Protein AF-0000000076748695 (afdb_homodimer)

Foldseek 3Di:
DVVVVVVCVVVVVVVVCVVVPPAVLVVLLVLLVVLLVLLVVLLVCLVVVVLVSNVVSLVSSLVSLVVVLVPQDPPPNPPVNVVSNVLSVQLNVLSVCCNVVVPSVSSVVNNVSSVVVSVVSVVVVVVD/DVVVVVVCVVVVVVVVCVVVPPAVLVVLLVLLVVLLVLLVVLLVCLVVVVLVSNVVSLVSSLVSLVVVLVPQDPPPNPPVNVVSNVLSVQLNVLSVCCNVVVPSVSSVVNNVSSVVVSVVSVVVVVVD

Nearest PDB structures (foldseek):
  3iqc-assembly3_A  TM=9.640E-01  e=1.088E-05  Helicobacter pylori 26695
  3k1i-assembly2_B  TM=9.677E-01  e=1.856E-05  Helicobacter pylori 26695
  6lea-assembly2_B  TM=9.670E-01  e=2.066E-05  Helicobacter pylori CPY1124
  5xef-assembly1_A  TM=8.695E-01  e=3.144E-04  Bacillus cereus ATCC 14579
  1nze-assembly1_A  TM=5.975E-01  e=2.604E+00  Spinacia oleracea

Sequence (256 aa):
MLMDSGYNSYQQVDLDAQAASANPHQLVVMLIDGLLNEIERVRGHMASGRLAEKGAGINKCMNILVGLDSALDAENGGEIAENLHQLYDFCQVELYQASVQNNLDKLTSVEHVMNNIREGWMSFGQQAMLMDSGYNSYQQVDLDAQAASANPHQLVVMLIDGLLNEIERVRGHMASGRLAEKGAGINKCMNILVGLDSALDAENGGEIAENLHQLYDFCQVELYQASVQNNLDKLTSVEHVMNNIREGWMSFGQQA

Solvent-accessible surface area (backbone atoms only — not comparable to full-atom values): 13069 Å² total; per-residue (Å²): 133,78,73,58,59,58,53,51,49,49,50,46,43,52,31,49,50,38,11,48,46,61,29,43,48,57,52,51,41,52,50,49,51,51,38,53,53,40,50,54,51,27,52,51,23,59,75,68,68,37,61,70,59,25,52,55,32,50,49,53,41,46,50,53,45,50,50,59,50,68,15,38,13,74,84,71,10,50,70,60,25,52,51,49,44,53,53,42,51,51,37,49,52,33,48,50,47,19,64,78,65,68,37,67,66,34,49,51,51,37,48,52,54,50,51,54,52,38,52,55,38,56,56,43,56,70,72,101,132,78,72,58,59,58,54,51,50,48,49,45,44,50,31,49,51,36,11,50,48,61,30,42,47,58,54,52,41,50,49,49,51,51,37,53,54,40,50,54,51,27,52,50,23,59,75,68,67,36,60,69,59,24,53,54,34,50,50,53,42,46,52,52,44,51,51,58,50,68,14,37,13,74,84,71,10,50,69,61,26,53,52,49,43,52,52,42,52,50,37,49,52,32,48,52,48,19,64,78,66,68,36,66,68,33,50,51,52,37,48,53,55,51,50,54,52,38,53,55,38,56,57,41,56,71,73,100

Radius of gyration: 19.36 Å; Cα contacts (8 Å, |Δi|>4): 293; chains: 2; bounding box: 49×64×47 Å

Organism: NCBI:txid190893

pLDDT: mean 85.78, std 18.42, range [26.78, 98.88]

Secondary structure (DSSP, 8-state):
--SHHHHHHHHHHHHHHHHHTT-HHHHHHHHHHHHHHHHHHHHHHHHTT-HHHHHHHHHHHHHHHHHHHHTS-TTTSHHHHHHHHHHHHHHHHHHHHHHHHT-HHHHHHHHHHHHHHHHHHHHHHHH-/--SHHHHHHHHHHHHHHHHHTT-HHHHHHHHHHHHHHHHHHHHHHHHTT-HHHHHHHHHHHHHHHHHHHHTS-TTTSHHHHHHHHHHHHHHHHHHHHHHHHT-HHHHHHHHHHHHHHHHHHHHHHHH-

Structure (mmCIF, N/CA/C/O backbone):
data_AF-0000000076748695-model_v1
#
loop_
_entity.id
_entity.type
_entity.pdbx_description
1 polymer 'Flagellar secretion chaperone FliS'
#
loop_
_atom_site.group_PDB
_atom_site.id
_atom_site.type_symbol
_atom_site.label_atom_id
_atom_site.label_alt_id
_atom_site.label_comp_id
_atom_site.label_asym_id
_atom_site.label_entity_id
_atom_site.label_seq_id
_atom_site.pdbx_PDB_ins_code
_atom_site.Cartn_x
_atom_site.Cartn_y
_atom_site.Cartn_z
_atom_site.occupancy
_atom_site.B_iso_or_equiv
_atom_site.auth_seq_id
_atom_site.auth_comp_id
_atom_site.auth_asym_id
_atom_site.auth_atom_id
_atom_site.pdbx_PDB_model_num
ATOM 1 N N . MET A 1 1 ? 24.359 11.883 32.281 1 26.81 1 MET A N 1
ATOM 2 C CA . MET A 1 1 ? 24.812 11.383 30.969 1 26.81 1 MET A CA 1
ATOM 3 C C . MET A 1 1 ? 23.672 10.68 30.234 1 26.81 1 MET A C 1
ATOM 5 O O . MET A 1 1 ? 23.891 10.07 29.188 1 26.81 1 MET A O 1
ATOM 9 N N . LEU A 1 2 ? 22.703 10.133 30.812 1 32.56 2 LEU A N 1
ATOM 10 C CA . LEU A 1 2 ? 21.516 9.328 30.594 1 32.56 2 LEU A CA 1
ATOM 11 C C . LEU A 1 2 ? 20.5 10.07 29.734 1 32.56 2 LEU A C 1
ATOM 13 O O . LEU A 1 2 ? 19.406 9.562 29.469 1 32.56 2 LEU A O 1
ATOM 17 N N . MET A 1 3 ? 20.406 11.344 29.859 1 36.44 3 MET A N 1
ATOM 18 C CA . MET A 1 3 ? 19.516 12.297 29.234 1 36.44 3 MET A CA 1
ATOM 19 C C . MET A 1 3 ? 19.594 12.203 27.703 1 36.44 3 MET A C 1
ATOM 21 O O . MET A 1 3 ? 18.812 12.844 27 1 36.44 3 MET A O 1
ATOM 25 N N . ASP A 1 4 ? 20.75 11.977 27.109 1 40.56 4 ASP A N 1
ATOM 26 C CA . ASP A 1 4 ? 21.141 12.086 25.703 1 40.56 4 ASP A CA 1
ATOM 27 C C . ASP A 1 4 ? 20.438 11.031 24.859 1 40.56 4 ASP A C 1
ATOM 29 O O . ASP A 1 4 ? 20.391 11.148 23.625 1 40.56 4 ASP A O 1
ATOM 33 N N . SER A 1 5 ? 20.031 9.969 25.406 1 45.12 5 SER A N 1
ATOM 34 C CA . SER A 1 5 ? 19.406 8.859 24.703 1 45.12 5 SER A CA 1
ATOM 35 C C . SER A 1 5 ? 18.047 9.258 24.141 1 45.12 5 SER A C 1
ATOM 37 O O . SER A 1 5 ? 17.656 8.789 23.062 1 45.12 5 SER A O 1
ATOM 39 N N . GLY A 1 6 ? 17.359 10.008 24.875 1 43.94 6 GLY A N 1
ATOM 40 C CA . GLY A 1 6 ? 16.062 10.508 24.438 1 43.94 6 GLY A CA 1
ATOM 41 C C . GLY A 1 6 ? 16.156 11.414 23.234 1 43.94 6 GLY A C 1
ATOM 42 O O . GLY A 1 6 ? 15.281 11.375 22.359 1 43.94 6 GLY A O 1
ATOM 43 N N . TYR A 1 7 ? 17.125 12.312 23.312 1 45.03 7 TYR A N 1
ATOM 44 C CA . TYR A 1 7 ? 17.344 13.25 22.219 1 45.03 7 TYR A CA 1
ATOM 45 C C . TYR A 1 7 ? 17.703 12.516 20.922 1 45.03 7 TYR A C 1
ATOM 47 O O . TYR A 1 7 ? 17.219 12.852 19.844 1 45.03 7 TYR A O 1
ATOM 55 N N . ASN A 1 8 ? 18.562 11.453 21.078 1 50.97 8 ASN A N 1
ATOM 56 C CA . ASN A 1 8 ? 18.969 10.664 19.906 1 50.97 8 ASN A CA 1
ATOM 57 C C . ASN A 1 8 ? 17.781 9.883 19.328 1 50.97 8 ASN A C 1
ATOM 59 O O . ASN A 1 8 ? 17.656 9.766 18.109 1 50.97 8 ASN A O 1
ATOM 63 N N . SER A 1 9 ? 17 9.461 20.312 1 51.84 9 SER A N 1
ATOM 64 C CA . SER A 1 9 ? 15.828 8.727 19.844 1 51.84 9 SER A CA 1
ATOM 65 C C . SER A 1 9 ? 14.828 9.656 19.156 1 51.84 9 SER A C 1
ATOM 67 O O . SER A 1 9 ? 14.227 9.289 18.156 1 51.84 9 SER A O 1
ATOM 69 N N . TYR A 1 10 ? 14.711 10.773 19.766 1 50.06 10 TYR A N 1
ATOM 70 C CA . TYR A 1 10 ? 13.828 11.766 19.156 1 50.06 10 TYR A CA 1
ATOM 71 C C . TYR A 1 10 ? 14.375 12.242 17.812 1 50.06 10 TYR A C 1
ATOM 73 O O . TYR A 1 10 ? 13.617 12.422 16.859 1 50.06 10 TYR A O 1
ATOM 81 N N . GLN A 1 11 ? 15.656 12.555 17.781 1 55.88 11 GLN A N 1
ATOM 82 C CA . GLN A 1 11 ? 16.297 12.969 16.531 1 55.88 11 GLN A CA 1
ATOM 83 C C . GLN A 1 11 ? 16.219 11.875 15.484 1 55.88 11 GLN A C 1
ATOM 85 O O . GLN A 1 11 ? 15.992 12.148 14.305 1 55.88 11 GLN A O 1
ATOM 90 N N . GLN A 1 12 ? 16.375 10.68 16.016 1 57.31 12 GLN A N 1
ATOM 91 C CA . GLN A 1 12 ? 16.281 9.57 15.086 1 57.31 12 GLN A CA 1
ATOM 92 C C . GLN A 1 12 ? 14.852 9.383 14.586 1 57.31 12 GLN A C 1
ATOM 94 O O . GLN A 1 12 ? 14.633 9.148 13.398 1 57.31 12 GLN A O 1
ATOM 99 N N . VAL A 1 13 ? 14.008 9.531 15.5 1 57.69 13 VAL A N 1
ATOM 100 C CA . VAL A 1 13 ? 12.602 9.43 15.102 1 57.69 13 VAL A CA 1
ATOM 101 C C . VAL A 1 13 ? 12.266 10.555 14.125 1 57.69 13 VAL A C 1
ATOM 103 O O . VAL A 1 13 ? 11.586 10.328 13.117 1 57.69 13 VAL A O 1
ATOM 106 N N . ASP A 1 14 ? 12.703 11.719 14.406 1 61.06 14 ASP A N 1
ATOM 107 C CA . ASP A 1 14 ? 12.461 12.859 13.531 1 61.06 14 ASP A CA 1
ATOM 108 C C . ASP A 1 14 ? 13.133 12.664 12.172 1 61.06 14 ASP A C 1
ATOM 110 O O . ASP A 1 14 ? 12.547 12.969 11.133 1 61.06 14 ASP A O 1
ATOM 114 N N . LEU A 1 15 ? 14.305 12.141 12.227 1 59.59 15 LEU A N 1
ATOM 115 C CA . LEU A 1 15 ? 15.039 11.906 10.992 1 59.59 15 LEU A CA 1
ATOM 116 C C . LEU A 1 15 ? 14.391 10.789 10.18 1 59.59 15 LEU A C 1
ATOM 118 O O . LEU A 1 15 ? 14.32 10.875 8.945 1 59.59 15 LEU A O 1
ATOM 122 N N . ASP A 1 16 ? 13.859 9.891 10.852 1 62.62 16 ASP A N 1
ATOM 123 C CA . ASP A 1 16 ? 13.211 8.781 10.172 1 62.62 16 ASP A CA 1
ATOM 124 C C . ASP A 1 16 ? 11.906 9.227 9.508 1 62.62 16 ASP A C 1
ATOM 126 O O . ASP A 1 16 ? 11.617 8.836 8.375 1 62.62 16 ASP A O 1
ATOM 130 N N . ALA A 1 17 ? 11.211 9.922 10.273 1 63.72 17 ALA A N 1
ATOM 131 C CA . ALA A 1 17 ? 9.992 10.492 9.703 1 63.72 17 ALA A CA 1
ATOM 132 C C . ALA A 1 17 ? 10.312 11.406 8.523 1 63.72 17 ALA A C 1
ATOM 134 O O . ALA A 1 17 ? 9.617 11.383 7.508 1 63.72 17 ALA A O 1
ATOM 135 N N . GLN A 1 18 ? 11.383 12.086 8.703 1 64.25 18 GLN A N 1
ATOM 136 C CA . GLN A 1 18 ? 11.805 12.977 7.629 1 64.25 18 GLN A CA 1
ATOM 137 C C . GLN A 1 18 ? 12.273 12.188 6.41 1 64.25 18 GLN A C 1
ATOM 139 O O . GLN A 1 18 ? 11.984 12.57 5.273 1 64.25 18 GLN A O 1
ATOM 144 N N . ALA A 1 19 ? 12.805 11.18 6.684 1 64.56 19 ALA A N 1
ATOM 145 C CA . ALA A 1 19 ? 13.336 10.367 5.594 1 64.56 19 ALA A CA 1
ATOM 146 C C . ALA A 1 19 ? 12.219 9.852 4.695 1 64.56 19 ALA A C 1
ATOM 148 O O . ALA A 1 19 ? 12.367 9.797 3.473 1 64.56 19 ALA A O 1
ATOM 149 N N . ALA A 1 20 ? 11.086 9.562 5.359 1 62.81 20 ALA A N 1
ATOM 150 C CA . ALA A 1 20 ? 9.961 9 4.621 1 62.81 20 ALA A CA 1
ATOM 151 C C . ALA A 1 20 ? 9.039 10.102 4.102 1 62.81 20 ALA A C 1
ATOM 153 O O . ALA A 1 20 ? 8.125 9.836 3.312 1 62.81 20 ALA A O 1
ATOM 154 N N . SER A 1 21 ? 9.195 11.32 4.422 1 62.31 21 SER A N 1
ATOM 155 C CA . SER A 1 21 ? 8.188 12.367 4.316 1 62.31 21 SER A CA 1
ATOM 156 C C . SER A 1 21 ? 8.352 13.172 3.031 1 62.31 21 SER A C 1
ATOM 158 O O . SER A 1 21 ? 7.512 14.008 2.705 1 62.31 21 SER A O 1
ATOM 160 N N . ALA A 1 22 ? 9.336 12.852 2.086 1 62.19 22 ALA A N 1
ATOM 161 C CA . ALA A 1 22 ? 9.5 13.797 0.983 1 62.19 22 ALA A CA 1
ATOM 162 C C . ALA A 1 22 ? 8.32 13.727 0.018 1 62.19 22 ALA A C 1
ATOM 164 O O . ALA A 1 22 ? 8.023 14.695 -0.682 1 62.19 22 ALA A O 1
ATOM 165 N N . ASN A 1 23 ? 7.5 12.578 0.087 1 76.75 23 ASN A N 1
ATOM 166 C CA . ASN A 1 23 ? 6.379 12.531 -0.844 1 76.75 23 ASN A CA 1
ATOM 167 C C . ASN A 1 23 ? 5.246 11.656 -0.309 1 76.75 23 ASN A C 1
ATOM 169 O O . ASN A 1 23 ? 4.945 10.609 -0.875 1 76.75 23 ASN A O 1
ATOM 173 N N . PRO A 1 24 ? 4.676 12.117 0.716 1 81.81 24 PRO A N 1
ATOM 174 C CA . PRO A 1 24 ? 3.574 11.352 1.307 1 81.81 24 PRO A CA 1
ATOM 175 C C . PRO A 1 24 ? 2.428 11.117 0.325 1 81.81 24 PRO A C 1
ATOM 177 O O . PRO A 1 24 ? 1.734 10.102 0.414 1 81.81 24 PRO A O 1
ATOM 180 N N . HIS A 1 25 ? 2.299 12.008 -0.68 1 84.62 25 HIS A N 1
ATOM 181 C CA . HIS A 1 25 ? 1.227 11.867 -1.659 1 84.62 25 HIS A CA 1
ATOM 182 C C . HIS A 1 25 ? 1.405 10.609 -2.498 1 84.62 25 HIS A C 1
ATOM 184 O O . HIS A 1 25 ? 0.435 9.906 -2.779 1 84.62 25 HIS A O 1
ATOM 190 N N . GLN A 1 26 ? 2.609 10.352 -2.777 1 87.94 26 GLN A N 1
ATOM 191 C CA . GLN A 1 26 ? 2.883 9.164 -3.58 1 87.94 26 GLN A CA 1
ATOM 192 C C . GLN A 1 26 ? 2.584 7.891 -2.797 1 87.94 26 GLN A C 1
ATOM 194 O O . GLN A 1 26 ? 2.074 6.918 -3.355 1 87.94 26 GLN A O 1
ATOM 199 N N . LEU A 1 27 ? 2.904 7.879 -1.538 1 91.12 27 LEU A N 1
ATOM 200 C CA . LEU A 1 27 ? 2.609 6.727 -0.693 1 91.12 27 LEU A CA 1
ATOM 201 C C . LEU A 1 27 ? 1.108 6.473 -0.624 1 91.12 27 LEU A C 1
ATOM 203 O O . LEU A 1 27 ? 0.664 5.324 -0.693 1 91.12 27 LEU A O 1
ATOM 207 N N . VAL A 1 28 ? 0.371 7.488 -0.501 1 93.38 28 VAL A N 1
ATOM 208 C CA . VAL A 1 28 ? -1.084 7.387 -0.451 1 93.38 28 VAL A CA 1
ATOM 209 C C . VAL A 1 28 ? -1.608 6.805 -1.761 1 93.38 28 VAL A C 1
ATOM 211 O O . VAL A 1 28 ? -2.41 5.867 -1.755 1 93.38 28 VAL A O 1
ATOM 214 N N . VAL A 1 29 ? -1.119 7.32 -2.871 1 93.81 29 VAL A N 1
ATOM 215 C CA . VAL A 1 29 ? -1.545 6.84 -4.184 1 93.81 29 VAL A CA 1
ATOM 216 C C . VAL A 1 29 ? -1.233 5.352 -4.312 1 93.81 29 VAL A C 1
ATOM 218 O O . VAL A 1 29 ? -2.084 4.57 -4.742 1 93.81 29 VAL A O 1
ATOM 221 N N . MET A 1 30 ? -0.121 4.965 -3.906 1 94.31 30 MET A N 1
ATOM 222 C CA . MET A 1 30 ? 0.277 3.566 -4.02 1 94.31 30 MET A CA 1
ATOM 223 C C . MET A 1 30 ? -0.603 2.678 -3.146 1 94.31 30 MET A C 1
ATOM 225 O O . MET A 1 30 ? -0.939 1.558 -3.533 1 94.31 30 MET A O 1
ATOM 229 N N . LEU A 1 31 ? -0.953 3.094 -1.954 1 96 31 LEU A N 1
ATOM 230 C CA . LEU A 1 31 ? -1.855 2.334 -1.096 1 96 31 LEU A CA 1
ATOM 231 C C . LEU A 1 31 ? -3.229 2.188 -1.744 1 96 31 LEU A C 1
ATOM 233 O O . LEU A 1 31 ? -3.822 1.108 -1.714 1 96 31 LEU A O 1
ATOM 237 N N . ILE A 1 32 ? -3.639 3.266 -2.371 1 97.38 32 ILE A N 1
ATOM 238 C CA . ILE A 1 32 ? -4.934 3.207 -3.041 1 97.38 32 ILE A CA 1
ATOM 239 C C . ILE A 1 32 ? -4.863 2.229 -4.211 1 97.38 32 ILE A C 1
ATOM 241 O O . ILE A 1 32 ? -5.785 1.431 -4.418 1 97.38 32 ILE A O 1
ATOM 245 N N . ASP A 1 33 ? -3.803 2.242 -4.953 1 96.56 33 ASP A N 1
ATOM 246 C CA . ASP A 1 33 ? -3.617 1.257 -6.012 1 96.56 33 ASP A CA 1
ATOM 247 C C . ASP A 1 33 ? -3.678 -0.165 -5.461 1 96.56 33 ASP A C 1
ATOM 249 O O . ASP A 1 33 ? -4.309 -1.041 -6.055 1 96.56 33 ASP A O 1
ATOM 253 N N . GLY A 1 34 ? -2.998 -0.36 -4.316 1 97.12 34 GLY A N 1
ATOM 254 C CA . GLY A 1 34 ? -3.062 -1.656 -3.658 1 97.12 34 GLY A CA 1
ATOM 255 C C . GLY A 1 34 ? -4.473 -2.059 -3.268 1 97.12 34 GLY A C 1
ATOM 256 O O . GLY A 1 34 ? -4.867 -3.211 -3.455 1 97.12 34 GLY A O 1
ATOM 257 N N . LEU A 1 35 ? -5.176 -1.137 -2.779 1 98.38 35 LEU A N 1
ATOM 258 C CA . LEU A 1 35 ? -6.562 -1.373 -2.395 1 98.38 35 LEU A CA 1
ATOM 259 C C . LEU A 1 35 ? -7.406 -1.748 -3.607 1 98.38 35 LEU A C 1
ATOM 261 O O . LEU A 1 35 ? -8.156 -2.73 -3.57 1 98.38 35 LEU A O 1
ATOM 265 N N . LEU A 1 36 ? -7.277 -1.029 -4.699 1 97.94 36 LEU A N 1
ATOM 266 C CA . LEU A 1 36 ? -8.062 -1.27 -5.906 1 97.94 36 LEU A CA 1
ATOM 267 C C . LEU A 1 36 ? -7.727 -2.631 -6.508 1 97.94 36 LEU A C 1
ATOM 269 O O . LEU A 1 36 ? -8.625 -3.35 -6.961 1 97.94 36 LEU A O 1
ATOM 273 N N . ASN A 1 37 ? -6.469 -2.926 -6.473 1 96.25 37 ASN A N 1
ATOM 274 C CA . ASN A 1 37 ? -6.062 -4.246 -6.938 1 96.25 37 ASN A CA 1
ATOM 275 C C . ASN A 1 37 ? -6.668 -5.355 -6.082 1 96.25 37 ASN A C 1
ATOM 277 O O . ASN A 1 37 ? -7.137 -6.367 -6.605 1 96.25 37 ASN A O 1
ATOM 281 N N . GLU A 1 38 ? -6.648 -5.207 -4.773 1 97.62 38 GLU A N 1
ATOM 282 C CA . GLU A 1 38 ? -7.203 -6.215 -3.875 1 97.62 38 GLU A CA 1
ATOM 283 C C . GLU A 1 38 ? -8.711 -6.348 -4.055 1 97.62 38 GLU A C 1
ATOM 285 O O . GLU A 1 38 ? -9.266 -7.445 -3.957 1 97.62 38 GLU A O 1
ATOM 290 N N . ILE A 1 39 ? -9.367 -5.234 -4.32 1 98.31 39 ILE A N 1
ATOM 291 C CA . ILE A 1 39 ? -10.805 -5.262 -4.555 1 98.31 39 ILE A CA 1
ATOM 292 C C . ILE A 1 39 ? -11.117 -6.109 -5.789 1 98.31 39 ILE A C 1
ATOM 294 O O . ILE A 1 39 ? -12.07 -6.887 -5.793 1 98.31 39 ILE A O 1
ATOM 298 N N . GLU A 1 40 ? -10.328 -6 -6.805 1 96.56 40 GLU A N 1
ATOM 299 C CA . GLU A 1 40 ? -10.516 -6.816 -8 1 96.56 40 GLU A CA 1
ATOM 300 C C . GLU A 1 40 ? -10.352 -8.297 -7.691 1 96.56 40 GLU A C 1
ATOM 302 O O . GLU A 1 40 ? -11.117 -9.133 -8.188 1 96.56 40 GLU A O 1
ATOM 307 N N . ARG A 1 41 ? -9.438 -8.617 -6.906 1 95 41 ARG A N 1
ATOM 308 C CA . ARG A 1 41 ? -9.25 -10.008 -6.512 1 95 41 ARG A CA 1
ATOM 309 C C . ARG A 1 41 ? -10.445 -10.516 -5.711 1 95 41 ARG A C 1
ATOM 311 O O . ARG A 1 41 ? -10.914 -11.633 -5.922 1 95 41 ARG A O 1
ATOM 318 N N . VAL A 1 42 ? -10.859 -9.695 -4.797 1 98.06 42 VAL A N 1
ATOM 319 C CA . VAL A 1 42 ? -12.016 -10.047 -3.973 1 98.06 42 VAL A CA 1
ATOM 320 C C . VAL A 1 42 ? -13.219 -10.32 -4.863 1 98.06 42 VAL A C 1
ATOM 322 O O . VAL A 1 42 ? -13.953 -11.289 -4.648 1 98.06 42 VAL A O 1
ATOM 325 N N . ARG A 1 43 ? -13.406 -9.484 -5.852 1 97.94 43 ARG A N 1
ATOM 326 C CA . ARG A 1 43 ? -14.492 -9.68 -6.812 1 97.94 43 ARG A CA 1
ATOM 327 C C . ARG A 1 43 ? -14.406 -11.062 -7.449 1 97.94 43 ARG A C 1
ATOM 329 O O . ARG A 1 43 ? -15.414 -11.758 -7.57 1 97.94 43 ARG A O 1
ATOM 336 N N . GLY A 1 44 ? -13.25 -11.484 -7.812 1 96.25 44 GLY A N 1
ATOM 337 C CA . GLY A 1 44 ? -13.055 -12.812 -8.383 1 96.25 44 GLY A CA 1
ATOM 338 C C . GLY A 1 44 ? -13.375 -13.93 -7.406 1 96.25 44 GLY A C 1
ATOM 339 O O . GLY A 1 44 ? -14 -14.922 -7.781 1 96.25 44 GLY A O 1
ATOM 340 N N . HIS A 1 45 ? -12.891 -13.727 -6.199 1 97.12 45 HIS A N 1
ATOM 341 C CA . HIS A 1 45 ? -13.18 -14.734 -5.188 1 97.12 45 HIS A CA 1
ATOM 342 C C . HIS A 1 45 ? -14.688 -14.867 -4.957 1 97.12 45 HIS A C 1
ATOM 344 O O . HIS A 1 45 ? -15.203 -15.984 -4.844 1 97.12 45 HIS A O 1
ATOM 350 N N . 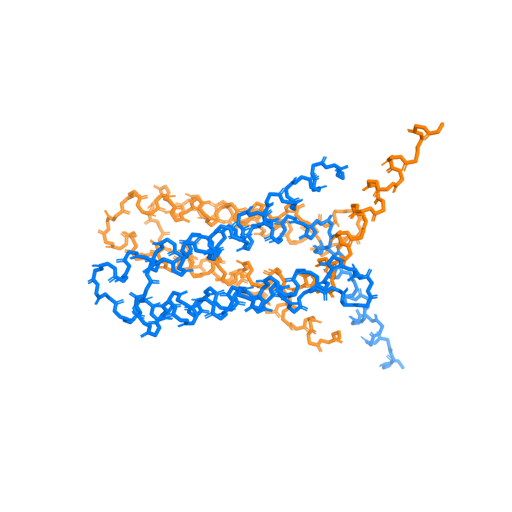MET A 1 46 ? -15.375 -13.789 -4.883 1 97.19 46 MET A N 1
ATOM 351 C CA . MET A 1 46 ? -16.812 -13.805 -4.688 1 97.19 46 MET A CA 1
ATOM 352 C C . MET A 1 46 ? -17.516 -14.516 -5.844 1 97.19 46 MET A C 1
ATOM 354 O O . MET A 1 46 ? -18.406 -15.344 -5.621 1 97.19 46 MET A O 1
ATOM 358 N N . ALA A 1 47 ? -17.047 -14.234 -7.059 1 95.62 47 ALA A N 1
ATOM 359 C CA . ALA A 1 47 ? -17.641 -14.828 -8.25 1 95.62 47 ALA A CA 1
ATOM 360 C C . ALA A 1 47 ? -17.406 -16.328 -8.297 1 95.62 47 ALA A C 1
ATOM 362 O O . ALA A 1 47 ? -18.234 -17.078 -8.812 1 95.62 47 ALA A O 1
ATOM 363 N N . SER A 1 48 ? -16.391 -16.766 -7.633 1 95.94 48 SER A N 1
ATOM 364 C CA . SER A 1 48 ? -16.016 -18.172 -7.707 1 95.94 48 SER A CA 1
ATOM 365 C C . SER A 1 48 ? -16.375 -18.922 -6.422 1 95.94 48 SER A C 1
ATOM 367 O O . SER A 1 48 ? -16.016 -20.078 -6.25 1 95.94 48 SER A O 1
ATOM 369 N N . GLY A 1 49 ? -16.922 -18.234 -5.512 1 95.81 49 GLY A N 1
ATOM 370 C CA . GLY A 1 49 ? -17.391 -18.859 -4.273 1 95.81 49 GLY A CA 1
ATOM 371 C C . GLY A 1 49 ? -16.25 -19.219 -3.334 1 95.81 49 GLY A C 1
ATOM 372 O O . GLY A 1 49 ? -16.359 -20.156 -2.555 1 95.81 49 GLY A O 1
ATOM 373 N N . ARG A 1 50 ? -15.156 -18.531 -3.412 1 95.88 50 ARG A N 1
ATOM 374 C CA . ARG A 1 50 ? -14 -18.766 -2.545 1 95.88 50 ARG A CA 1
ATOM 375 C C . ARG A 1 50 ? -14.086 -17.891 -1.292 1 95.88 50 ARG A C 1
ATOM 377 O O . ARG A 1 50 ? -13.414 -16.859 -1.198 1 95.88 50 ARG A O 1
ATOM 384 N N . LEU A 1 51 ? -14.727 -18.359 -0.255 1 95.88 51 LEU A N 1
ATOM 385 C CA . LEU A 1 51 ? -15.148 -17.578 0.898 1 95.88 51 LEU A CA 1
ATOM 386 C C . LEU A 1 51 ? -13.953 -17.188 1.762 1 95.88 51 LEU A C 1
ATOM 388 O O . LEU A 1 51 ? -13.875 -16.062 2.25 1 95.88 51 LEU A O 1
ATOM 392 N N . ALA A 1 52 ? -13.094 -18.141 1.952 1 96.56 52 ALA A N 1
ATOM 393 C CA . ALA A 1 52 ? -11.93 -17.859 2.787 1 96.56 52 ALA A CA 1
ATOM 394 C C . ALA A 1 52 ? -11.07 -16.766 2.162 1 96.56 52 ALA A C 1
ATOM 396 O O . ALA A 1 52 ? -10.648 -15.828 2.846 1 96.56 52 ALA A O 1
ATOM 397 N N . GLU A 1 53 ? -10.828 -16.812 0.898 1 96.06 53 GLU A N 1
ATOM 398 C CA . GLU A 1 53 ? -10.023 -15.828 0.178 1 96.06 53 GLU A CA 1
ATOM 399 C C . GLU A 1 53 ? -10.742 -14.484 0.107 1 96.06 53 GLU A C 1
ATOM 401 O O . GLU A 1 53 ? -10.102 -13.43 0.218 1 96.06 53 GLU A O 1
ATOM 406 N N . LYS A 1 54 ? -12.039 -14.562 -0.035 1 97.5 54 LYS A N 1
ATOM 407 C CA . LYS A 1 54 ? -12.836 -13.344 0.019 1 97.5 54 LYS A CA 1
ATOM 408 C C . LYS A 1 54 ? -12.641 -12.617 1.345 1 97.5 54 LYS A C 1
ATOM 410 O O . LYS A 1 54 ? -12.367 -11.414 1.364 1 97.5 54 LYS A O 1
ATOM 415 N N . GLY A 1 55 ? -12.797 -13.344 2.398 1 97.19 55 GLY A N 1
ATOM 416 C CA . GLY A 1 55 ? -12.648 -12.758 3.721 1 97.19 55 GLY A CA 1
ATOM 417 C C . GLY A 1 55 ? -11.281 -12.148 3.955 1 97.19 55 GLY A C 1
ATOM 418 O O . GLY A 1 55 ? -11.172 -11.031 4.477 1 97.19 55 GLY A O 1
ATOM 419 N N . ALA A 1 56 ? -10.242 -12.875 3.533 1 96.44 56 ALA A N 1
ATOM 420 C CA . ALA A 1 56 ? -8.875 -12.391 3.684 1 96.44 56 ALA A CA 1
ATOM 421 C C . ALA A 1 56 ? -8.648 -11.125 2.861 1 96.44 56 ALA A C 1
ATOM 423 O O . ALA A 1 56 ? -8.016 -10.172 3.33 1 96.44 56 ALA A O 1
ATOM 424 N N . GLY A 1 57 ? -9.188 -11.117 1.639 1 97.38 57 GLY A N 1
ATOM 425 C CA . GLY A 1 57 ? -9.062 -9.953 0.777 1 97.38 57 GLY A CA 1
ATOM 426 C C . GLY A 1 57 ? -9.781 -8.727 1.318 1 97.38 57 GLY A C 1
ATOM 427 O O . GLY A 1 57 ? -9.234 -7.625 1.297 1 97.38 57 GLY A O 1
ATOM 428 N N . ILE A 1 58 ? -10.961 -8.945 1.855 1 98.38 58 ILE A N 1
ATOM 429 C CA . ILE A 1 58 ? -11.734 -7.855 2.449 1 98.38 58 ILE A CA 1
ATOM 430 C C . ILE A 1 58 ? -10.984 -7.281 3.646 1 98.38 58 ILE A C 1
ATOM 432 O O . ILE A 1 58 ? -10.883 -6.059 3.795 1 98.38 58 ILE A O 1
ATOM 436 N N . ASN A 1 59 ? -10.461 -8.086 4.41 1 97.69 59 ASN A N 1
ATOM 437 C CA . ASN A 1 59 ? -9.711 -7.637 5.578 1 97.69 59 ASN A CA 1
ATOM 438 C C . ASN A 1 59 ? -8.5 -6.801 5.172 1 97.69 59 ASN A C 1
ATOM 440 O O . ASN A 1 59 ? -8.188 -5.797 5.812 1 97.69 59 ASN A O 1
ATOM 444 N N . LYS A 1 60 ? -7.793 -7.238 4.18 1 97 60 LYS A N 1
ATOM 445 C CA . LYS A 1 60 ? -6.664 -6.461 3.68 1 97 60 LYS A CA 1
ATOM 446 C C . LYS A 1 60 ? -7.109 -5.078 3.217 1 97 60 LYS A C 1
ATOM 448 O O . LYS A 1 60 ? -6.453 -4.078 3.518 1 97 60 LYS A O 1
ATOM 453 N N . CYS A 1 61 ? -8.203 -5.039 2.48 1 98.38 61 CYS A N 1
ATOM 454 C CA . CYS A 1 61 ? -8.75 -3.762 2.037 1 98.38 61 CYS A CA 1
ATOM 455 C C . CYS A 1 61 ? -9.094 -2.873 3.229 1 98.38 61 CYS A C 1
ATOM 457 O O . CYS A 1 61 ? -8.766 -1.686 3.238 1 98.38 61 CYS A O 1
ATOM 459 N N . MET A 1 62 ? -9.703 -3.469 4.223 1 98.12 62 MET A N 1
ATOM 460 C CA . MET A 1 62 ? -10.086 -2.738 5.426 1 98.12 62 MET A CA 1
ATOM 461 C C . MET A 1 62 ? -8.859 -2.164 6.133 1 98.12 62 MET A C 1
ATOM 463 O O . MET A 1 62 ? -8.867 -1.01 6.562 1 98.12 62 MET A O 1
ATOM 467 N N . ASN A 1 63 ? -7.883 -2.957 6.23 1 96.31 63 ASN A N 1
ATOM 468 C CA . ASN A 1 63 ? -6.656 -2.518 6.891 1 96.31 63 ASN A CA 1
ATOM 469 C C . ASN A 1 63 ? -6.039 -1.315 6.18 1 96.31 63 ASN A C 1
ATOM 471 O O . ASN A 1 63 ? -5.555 -0.387 6.832 1 96.31 63 ASN A O 1
ATOM 475 N N . ILE A 1 64 ? -6.039 -1.337 4.863 1 97.19 64 ILE A N 1
ATOM 476 C CA . ILE A 1 64 ? -5.492 -0.225 4.09 1 97.19 64 ILE A CA 1
ATOM 477 C C . ILE A 1 64 ? -6.312 1.037 4.355 1 97.19 64 ILE A C 1
ATOM 479 O O . ILE A 1 64 ? -5.75 2.109 4.598 1 97.19 64 ILE A O 1
ATOM 483 N N . LEU A 1 65 ? -7.641 0.892 4.402 1 97.94 65 LEU A N 1
ATOM 484 C CA . LEU A 1 65 ? -8.516 2.039 4.629 1 97.94 65 LEU A CA 1
ATOM 485 C C . LEU A 1 65 ? -8.305 2.613 6.027 1 97.94 65 LEU A C 1
ATOM 487 O O . LEU A 1 65 ? -8.242 3.834 6.195 1 97.94 65 LEU A O 1
ATOM 491 N N . VAL A 1 66 ? -8.172 1.763 6.969 1 96 66 VAL A N 1
ATOM 492 C CA . VAL A 1 66 ? -7.941 2.199 8.344 1 96 66 VAL A CA 1
ATOM 493 C C . VAL A 1 66 ? -6.594 2.912 8.438 1 96 66 VAL A C 1
ATOM 495 O O . VAL A 1 66 ? -6.477 3.941 9.109 1 96 66 VAL A O 1
ATOM 498 N N . GLY A 1 67 ? -5.586 2.34 7.785 1 93.12 67 GLY A N 1
ATOM 499 C CA . GLY A 1 67 ? -4.277 2.973 7.75 1 93.12 67 GLY A CA 1
ATOM 500 C C . GLY A 1 67 ? -4.297 4.352 7.121 1 93.12 67 GLY A C 1
ATOM 501 O O . GLY A 1 67 ? -3.752 5.305 7.68 1 93.12 67 GLY A O 1
ATOM 502 N N . LEU A 1 68 ? -4.91 4.48 5.98 1 94.81 68 LEU A N 1
ATOM 503 C CA . LEU A 1 68 ? -5.055 5.77 5.316 1 94.81 68 LEU A CA 1
ATOM 504 C C . LEU A 1 68 ? -5.781 6.77 6.211 1 94.81 68 LEU A C 1
ATOM 506 O O . LEU A 1 68 ? -5.355 7.922 6.336 1 94.81 68 LEU A O 1
ATOM 510 N N . ASP A 1 69 ? -6.816 6.309 6.836 1 94.38 69 ASP A N 1
ATOM 511 C CA . ASP A 1 69 ? -7.609 7.16 7.719 1 94.38 69 ASP A CA 1
ATOM 512 C C . ASP A 1 69 ? -6.781 7.637 8.906 1 94.38 69 ASP A C 1
ATOM 514 O O . ASP A 1 69 ? -6.805 8.82 9.25 1 94.38 69 ASP A O 1
ATOM 518 N N . SER A 1 70 ? -6.043 6.75 9.492 1 91.38 70 SER A N 1
ATOM 519 C CA . SER A 1 70 ? -5.246 7.051 10.68 1 91.38 70 SER A CA 1
ATOM 520 C C . SER A 1 70 ? -4.098 7.996 10.352 1 91.38 70 SER A C 1
ATOM 522 O O . SER A 1 70 ? -3.566 8.672 11.234 1 91.38 70 SER A O 1
ATOM 524 N N . ALA A 1 71 ? -3.695 8.062 9.109 1 87.94 71 ALA A N 1
ATOM 525 C CA . ALA A 1 71 ? -2.559 8.867 8.68 1 87.94 71 ALA A CA 1
ATOM 526 C C . ALA A 1 71 ? -2.977 10.32 8.438 1 87.94 71 ALA A C 1
ATOM 528 O O . ALA A 1 71 ? -2.129 11.195 8.242 1 87.94 71 ALA A O 1
ATOM 529 N N . LEU A 1 72 ? -4.289 10.617 8.469 1 89.56 72 LEU A N 1
ATOM 530 C CA . LEU A 1 72 ? -4.762 11.977 8.242 1 89.56 72 LEU A CA 1
ATOM 531 C C . LEU A 1 72 ? -4.32 12.906 9.375 1 89.56 72 LEU A C 1
ATOM 533 O O . LEU A 1 72 ? -4.289 12.5 10.539 1 89.56 72 LEU A O 1
ATOM 537 N N . ASP A 1 73 ? -3.969 14.109 8.992 1 86.19 73 ASP A N 1
ATOM 538 C CA . ASP A 1 73 ? -3.682 15.156 9.969 1 86.19 73 ASP A CA 1
ATOM 539 C C . ASP A 1 73 ? -4.945 15.93 10.328 1 86.19 73 ASP A C 1
ATOM 541 O O . ASP A 1 73 ? -5.234 16.969 9.734 1 86.19 73 ASP A O 1
ATOM 545 N N . ALA A 1 74 ? -5.531 15.438 11.391 1 82.75 74 ALA A N 1
ATOM 546 C CA . ALA A 1 74 ? -6.805 16.031 11.781 1 82.75 74 ALA A CA 1
ATOM 547 C C . ALA A 1 74 ? -6.609 17.469 12.273 1 82.75 74 ALA A C 1
ATOM 549 O O . ALA A 1 74 ? -7.508 18.297 12.148 1 82.75 74 ALA A O 1
ATOM 550 N N . GLU A 1 75 ? -5.488 17.734 12.727 1 83.88 75 GLU A N 1
ATOM 551 C CA . GLU A 1 75 ? -5.234 19.047 13.328 1 83.88 75 GLU A CA 1
ATOM 552 C C . GLU A 1 75 ? -4.91 20.078 12.258 1 83.88 75 GLU A C 1
ATOM 554 O O . GLU A 1 75 ? -5.418 21.203 12.305 1 83.88 75 GLU A O 1
ATOM 559 N N . ASN A 1 76 ? -4.145 19.703 11.266 1 81.56 76 ASN A N 1
ATOM 560 C CA . ASN A 1 76 ? -3.641 20.688 10.32 1 81.56 76 ASN A CA 1
ATOM 561 C C . ASN A 1 76 ? -4.273 20.516 8.938 1 81.56 76 ASN A C 1
ATOM 563 O O . ASN A 1 76 ? -4.148 21.391 8.078 1 81.56 76 ASN A O 1
ATOM 567 N N . GLY A 1 77 ? -4.898 19.484 8.727 1 83.44 77 GLY A N 1
ATOM 568 C CA . GLY A 1 77 ? -5.402 19.172 7.398 1 83.44 77 GLY A CA 1
ATOM 569 C C . GLY A 1 77 ? -6.719 19.859 7.082 1 83.44 77 GLY A C 1
ATOM 570 O O . GLY A 1 77 ? -7.137 19.906 5.926 1 83.44 77 GLY A O 1
ATOM 571 N N . GLY A 1 78 ? -7.469 20.344 8.055 1 84.75 78 GLY A N 1
ATOM 572 C CA . GLY A 1 78 ? -8.672 21.125 7.859 1 84.75 78 GLY A CA 1
ATOM 573 C C . GLY A 1 78 ? -9.805 20.344 7.227 1 84.75 78 GLY A C 1
ATOM 574 O O . GLY A 1 78 ? -10.047 19.188 7.59 1 84.75 78 GLY A O 1
ATOM 575 N N . GLU A 1 79 ? -10.469 21.031 6.262 1 88.25 79 GLU A N 1
ATOM 576 C CA . GLU A 1 79 ? -11.664 20.484 5.625 1 88.25 79 GLU A CA 1
ATOM 577 C C . GLU A 1 79 ? -11.32 19.281 4.742 1 88.25 79 GLU A C 1
ATOM 579 O O . GLU A 1 79 ? -12.102 18.344 4.637 1 88.25 79 GLU A O 1
ATOM 584 N N . ILE A 1 80 ? -10.25 19.312 4.195 1 87.81 80 ILE A N 1
ATOM 585 C CA . ILE A 1 80 ? -9.836 18.219 3.309 1 87.81 80 ILE A CA 1
ATOM 586 C C . ILE A 1 80 ? -9.68 16.938 4.105 1 87.81 80 ILE A C 1
ATOM 588 O O . ILE A 1 80 ? -10.172 15.883 3.699 1 87.81 80 ILE A O 1
ATOM 592 N N . ALA A 1 81 ? -9.008 17.062 5.25 1 91.88 81 ALA A N 1
ATOM 593 C CA . ALA A 1 81 ? -8.828 15.898 6.109 1 91.88 81 ALA A CA 1
ATOM 594 C C . ALA A 1 81 ? -10.172 15.352 6.582 1 91.88 81 ALA A C 1
ATOM 596 O O . ALA A 1 81 ? -10.383 14.141 6.621 1 91.88 81 ALA A O 1
ATOM 597 N N . GLU A 1 82 ? -11.031 16.219 6.918 1 92.94 82 GLU A N 1
ATOM 598 C CA . GLU A 1 82 ? -12.359 15.812 7.371 1 92.94 82 GLU A CA 1
ATOM 599 C C . GLU A 1 82 ? -13.133 15.125 6.254 1 92.94 82 GLU A C 1
ATOM 601 O O . GLU A 1 82 ? -13.781 14.094 6.484 1 92.94 82 GLU A O 1
ATOM 606 N N . ASN A 1 83 ? -13.086 15.648 5.043 1 94.06 83 ASN A N 1
ATOM 607 C CA . ASN A 1 83 ? -13.75 15.039 3.895 1 94.06 83 ASN A CA 1
ATOM 608 C C . ASN A 1 83 ? -13.188 13.656 3.58 1 94.06 83 ASN A C 1
ATOM 610 O O . ASN A 1 83 ? -13.938 12.719 3.328 1 94.06 83 ASN A O 1
ATOM 614 N N . LEU A 1 84 ? -11.875 13.578 3.604 1 95.31 84 LEU A N 1
ATOM 615 C CA . LEU A 1 84 ? -11.234 12.289 3.379 1 95.31 84 LEU A CA 1
ATOM 616 C C . LEU A 1 84 ? -11.648 11.273 4.441 1 95.31 84 LEU A C 1
ATOM 618 O O . LEU A 1 84 ? -11.93 10.117 4.121 1 95.31 84 LEU A O 1
ATOM 622 N N . HIS A 1 85 ? -11.688 11.664 5.664 1 95.88 85 HIS A N 1
ATOM 623 C CA . HIS A 1 85 ? -12.141 10.797 6.746 1 95.88 85 HIS A CA 1
ATOM 624 C C . HIS A 1 85 ? -13.523 10.234 6.457 1 95.88 85 HIS A C 1
ATOM 626 O O . HIS A 1 85 ? -13.75 9.023 6.578 1 95.88 85 HIS A O 1
ATOM 632 N N . GLN A 1 86 ? -14.422 11.086 6.074 1 97.5 86 GLN A N 1
ATOM 633 C CA . GLN A 1 86 ? -15.789 10.664 5.793 1 97.5 86 GLN A CA 1
ATOM 634 C C . GLN A 1 86 ? -15.836 9.68 4.625 1 97.5 86 GLN A C 1
ATOM 636 O O . GLN A 1 86 ? -16.594 8.711 4.656 1 97.5 86 GLN A O 1
ATOM 641 N N . LEU A 1 87 ? -15.062 9.938 3.617 1 98.12 87 LEU A N 1
ATOM 642 C CA . LEU A 1 87 ? -15.031 9.062 2.451 1 98.12 87 LEU A CA 1
ATOM 643 C C . LEU A 1 87 ? -14.445 7.703 2.809 1 98.12 87 LEU A C 1
ATOM 645 O O . LEU A 1 87 ? -14.953 6.668 2.365 1 98.12 87 LEU A O 1
ATOM 649 N N . TYR A 1 88 ? -13.398 7.699 3.65 1 98 88 TYR A N 1
ATOM 650 C CA . TYR A 1 88 ? -12.82 6.43 4.09 1 98 88 TYR A CA 1
ATOM 651 C C . TYR A 1 88 ? -13.812 5.652 4.949 1 98 88 TYR A C 1
ATOM 653 O O . TYR A 1 88 ? -13.922 4.43 4.828 1 98 88 TYR A O 1
ATOM 661 N N . ASP A 1 89 ? -14.531 6.336 5.754 1 97.88 89 ASP A N 1
ATOM 662 C CA . ASP A 1 89 ? -15.57 5.711 6.562 1 97.88 89 ASP A CA 1
ATOM 663 C C . ASP A 1 89 ? -16.641 5.082 5.684 1 97.88 89 ASP A C 1
ATOM 665 O O . ASP A 1 89 ? -17.078 3.949 5.926 1 97.88 89 ASP A O 1
ATOM 669 N N . PHE A 1 90 ? -17.062 5.848 4.746 1 98.69 90 PHE A N 1
ATOM 670 C CA . PHE A 1 90 ? -18.047 5.336 3.795 1 98.69 90 PHE A CA 1
ATOM 671 C C . PHE A 1 90 ? -17.547 4.062 3.131 1 98.69 90 PHE A C 1
ATOM 673 O O . PHE A 1 90 ? -18.266 3.062 3.066 1 98.69 90 PHE A O 1
ATOM 680 N N . CYS A 1 91 ? -16.391 4.027 2.635 1 98.88 91 CYS A N 1
ATOM 681 C CA . CYS A 1 91 ? -15.812 2.883 1.929 1 98.88 91 CYS A CA 1
ATOM 682 C C . CYS A 1 91 ? -15.703 1.674 2.852 1 98.88 91 CYS A C 1
ATOM 684 O O . CYS A 1 91 ? -15.914 0.538 2.42 1 98.88 91 CYS A O 1
ATOM 686 N N . GLN A 1 92 ? -15.336 1.858 4.133 1 98.62 92 GLN A N 1
ATOM 687 C CA . GLN A 1 92 ? -15.266 0.756 5.086 1 98.62 92 GLN A CA 1
ATOM 688 C C . GLN A 1 92 ? -16.625 0.096 5.27 1 98.62 92 GLN A C 1
ATOM 690 O O . GLN A 1 92 ? -16.734 -1.132 5.273 1 98.62 92 GLN A O 1
ATOM 695 N N . VAL A 1 93 ? -17.625 0.893 5.383 1 98.5 93 VAL A N 1
ATOM 696 C CA . VAL A 1 93 ? -18.984 0.387 5.547 1 98.5 93 VAL A CA 1
ATOM 697 C C . VAL A 1 93 ? -19.391 -0.391 4.301 1 98.5 93 VAL A C 1
ATOM 699 O O . VAL A 1 93 ? -19.938 -1.498 4.402 1 98.5 93 VAL A O 1
ATOM 702 N N . GLU A 1 94 ? -19.125 0.229 3.125 1 98.56 94 GLU A N 1
ATOM 703 C CA . GLU A 1 94 ? -19.5 -0.42 1.869 1 98.56 94 GLU A CA 1
ATOM 704 C C . GLU A 1 94 ? -18.781 -1.76 1.714 1 98.56 94 GLU A C 1
ATOM 706 O O . GLU A 1 94 ? -19.375 -2.738 1.257 1 98.56 94 GLU A O 1
ATOM 711 N N . LEU A 1 95 ? -17.516 -1.83 2.082 1 98.44 95 LEU A N 1
ATOM 712 C CA . LEU A 1 95 ? -16.75 -3.07 1.992 1 98.44 95 LEU A CA 1
ATOM 713 C C . LEU A 1 95 ? -17.344 -4.141 2.906 1 98.44 95 LEU A C 1
ATOM 715 O O . LEU A 1 95 ? -17.453 -5.305 2.516 1 98.44 95 LEU A O 1
ATOM 719 N N . TYR A 1 96 ? -17.641 -3.719 4.086 1 97.5 96 TYR A N 1
ATOM 720 C CA . TYR A 1 96 ? -18.25 -4.641 5.035 1 97.5 96 TYR A CA 1
ATOM 721 C C . TYR A 1 96 ? -19.562 -5.211 4.484 1 97.5 96 TYR A C 1
ATOM 723 O O . TYR A 1 96 ? -19.781 -6.422 4.52 1 97.5 96 TYR A O 1
ATOM 731 N N . GLN A 1 97 ? -20.391 -4.426 3.957 1 98.06 97 GLN A N 1
ATOM 732 C CA . GLN A 1 97 ? -21.672 -4.852 3.395 1 98.06 97 GLN A CA 1
ATOM 733 C C . GLN A 1 97 ? -21.453 -5.758 2.184 1 98.06 97 GLN A C 1
ATOM 735 O O . GLN A 1 97 ? -22.203 -6.723 1.987 1 98.06 97 GLN A O 1
ATOM 740 N N . ALA A 1 98 ? -20.484 -5.375 1.357 1 98 98 ALA A N 1
ATOM 741 C CA . ALA A 1 98 ? -20.156 -6.234 0.224 1 98 98 ALA A CA 1
ATOM 742 C C . ALA A 1 98 ? -19.859 -7.656 0.686 1 98 98 ALA A C 1
ATOM 744 O O . ALA A 1 98 ? -20.312 -8.625 0.078 1 98 98 ALA A O 1
ATOM 745 N N . SER A 1 99 ? -19.062 -7.664 1.732 1 96.56 99 SER A N 1
ATOM 746 C CA . SER A 1 99 ? -18.625 -8.953 2.258 1 96.56 99 SER A CA 1
ATOM 747 C C . SER A 1 99 ? -19.812 -9.727 2.84 1 96.56 99 SER A C 1
ATOM 749 O O . SER A 1 99 ? -20.031 -10.891 2.496 1 96.56 99 SER A O 1
ATOM 751 N N . VAL A 1 100 ? -20.641 -9.18 3.635 1 96.19 100 VAL A N 1
ATOM 752 C CA . VAL A 1 100 ? -21.703 -9.836 4.391 1 96.19 100 VAL A CA 1
ATOM 753 C C . VAL A 1 100 ? -22.844 -10.219 3.451 1 96.19 100 VAL A C 1
ATOM 755 O O . VAL A 1 100 ? -23.422 -11.297 3.58 1 96.19 100 VAL A O 1
ATOM 758 N N . GLN A 1 101 ? -23.094 -9.398 2.492 1 96.81 101 GLN A N 1
ATOM 759 C CA . GLN A 1 101 ? -24.234 -9.602 1.617 1 96.81 101 GLN A CA 1
ATOM 760 C C . GLN A 1 101 ? -23.812 -10.227 0.289 1 96.81 101 GLN A C 1
ATOM 762 O O . GLN A 1 101 ? -24.656 -10.484 -0.577 1 96.81 101 GLN A O 1
ATOM 767 N N . ASN A 1 102 ? -22.562 -10.359 0.116 1 96.12 102 ASN A N 1
ATOM 768 C CA . ASN A 1 102 ? -22.047 -10.805 -1.172 1 96.12 102 ASN A CA 1
ATOM 769 C C . ASN A 1 102 ? -22.547 -9.93 -2.316 1 96.12 102 ASN A C 1
ATOM 771 O O . ASN A 1 102 ? -23.047 -10.445 -3.32 1 96.12 102 ASN A O 1
ATOM 775 N N . ASN A 1 103 ? -22.469 -8.648 -2.156 1 96.94 103 ASN A N 1
ATOM 776 C CA . ASN A 1 103 ? -22.969 -7.656 -3.096 1 96.94 103 ASN A CA 1
ATOM 777 C C . ASN A 1 103 ? -21.844 -6.977 -3.855 1 96.94 103 ASN A C 1
ATOM 779 O O . ASN A 1 103 ? -21.125 -6.133 -3.299 1 96.94 103 ASN A O 1
ATOM 783 N N . LEU A 1 104 ? -21.672 -7.27 -5.105 1 97.19 104 LEU A N 1
ATOM 784 C CA . LEU A 1 104 ? -20.562 -6.793 -5.93 1 97.19 104 LEU A CA 1
ATOM 785 C C . LEU A 1 104 ? -20.703 -5.305 -6.219 1 97.19 104 LEU A C 1
ATOM 787 O O . LEU A 1 104 ? -19.719 -4.613 -6.445 1 97.19 104 LEU A O 1
ATOM 791 N N . ASP A 1 105 ? -21.906 -4.801 -6.227 1 97.88 105 ASP A N 1
ATOM 792 C CA . ASP A 1 105 ? -22.141 -3.387 -6.508 1 97.88 105 ASP A CA 1
ATOM 793 C C . ASP A 1 105 ? -21.484 -2.502 -5.453 1 97.88 105 ASP A C 1
ATOM 795 O O . ASP A 1 105 ? -21.031 -1.392 -5.754 1 97.88 105 ASP A O 1
ATOM 799 N N . LYS A 1 106 ? -21.422 -2.986 -4.262 1 98.38 106 LYS A N 1
ATOM 800 C CA . LYS A 1 106 ? -20.797 -2.24 -3.178 1 98.38 106 LYS A CA 1
ATOM 801 C C . LYS A 1 106 ? -19.281 -2.133 -3.383 1 98.38 106 LYS A C 1
ATOM 803 O O . LYS A 1 106 ? -18.672 -1.122 -3.031 1 98.38 106 LYS A O 1
ATOM 808 N N . LEU A 1 107 ? -18.703 -3.166 -3.996 1 98.5 107 LEU A N 1
ATOM 809 C CA . LEU A 1 107 ? -17.312 -3.072 -4.379 1 98.5 107 LEU A CA 1
ATOM 810 C C . LEU A 1 107 ? -17.094 -1.984 -5.43 1 98.5 107 LEU A C 1
ATOM 812 O O . LEU A 1 107 ? -16.125 -1.227 -5.363 1 98.5 107 LEU A O 1
ATOM 816 N N . THR A 1 108 ? -18 -1.888 -6.309 1 98.31 108 THR A N 1
ATOM 817 C CA . THR A 1 108 ? -17.938 -0.896 -7.375 1 98.31 108 THR A CA 1
ATOM 818 C C . THR A 1 108 ? -18 0.518 -6.805 1 98.31 108 THR A C 1
ATOM 820 O O . THR A 1 108 ? -17.297 1.415 -7.262 1 98.31 108 THR A O 1
ATOM 823 N N . SER A 1 109 ? -18.844 0.716 -5.793 1 98.31 109 SER A N 1
ATOM 824 C CA . SER A 1 109 ? -18.938 2.012 -5.129 1 98.31 109 SER A CA 1
ATOM 825 C C . SER A 1 109 ? -17.609 2.404 -4.484 1 98.31 109 SER A C 1
ATOM 827 O O . SER A 1 109 ? -17.172 3.547 -4.613 1 98.31 109 SER A O 1
ATOM 829 N N . VAL A 1 110 ? -17.016 1.448 -3.846 1 98.75 110 VAL A N 1
ATOM 830 C CA . VAL A 1 110 ? -15.727 1.704 -3.213 1 98.75 110 VAL A CA 1
ATOM 831 C C . VAL A 1 110 ? -14.695 2.08 -4.273 1 98.75 110 VAL A C 1
ATOM 833 O O . VAL A 1 110 ? -13.945 3.049 -4.105 1 98.75 110 VAL A O 1
ATOM 836 N N . GLU A 1 111 ? -14.664 1.351 -5.344 1 98.69 111 GLU A N 1
ATOM 837 C CA . GLU A 1 111 ? -13.719 1.618 -6.426 1 98.69 111 GLU A CA 1
ATOM 838 C C . GLU A 1 111 ? -13.898 3.029 -6.98 1 98.69 111 GLU A C 1
ATOM 840 O O . GLU A 1 111 ? -12.922 3.729 -7.242 1 98.69 111 GLU A O 1
ATOM 845 N N . HIS A 1 112 ? -15.109 3.395 -7.133 1 98.5 112 HIS A N 1
ATOM 846 C CA . HIS A 1 112 ? -15.398 4.715 -7.672 1 98.5 112 HIS A CA 1
ATOM 847 C C . HIS A 1 112 ? -14.875 5.816 -6.754 1 98.5 112 HIS A C 1
ATOM 849 O O . HIS A 1 112 ? -14.188 6.73 -7.207 1 98.5 112 HIS A O 1
ATOM 855 N N . VAL A 1 113 ? -15.188 5.727 -5.531 1 98.69 113 VAL A N 1
ATOM 856 C CA . VAL A 1 113 ? -14.773 6.734 -4.559 1 98.69 113 VAL A CA 1
ATOM 857 C C . VAL A 1 113 ? -13.25 6.789 -4.488 1 98.69 113 VAL A C 1
ATOM 859 O O . VAL A 1 113 ? -12.656 7.867 -4.578 1 98.69 113 VAL A O 1
ATOM 862 N N . MET A 1 114 ? -12.617 5.629 -4.414 1 98.38 114 MET A N 1
ATOM 863 C CA . MET A 1 114 ? -11.172 5.566 -4.223 1 98.38 114 MET A CA 1
ATOM 864 C C . MET A 1 114 ? -10.43 6.027 -5.477 1 98.38 114 MET A C 1
ATOM 866 O O . MET A 1 114 ? -9.359 6.629 -5.387 1 98.38 114 MET A O 1
ATOM 870 N N . ASN A 1 115 ? -10.953 5.738 -6.621 1 97.94 115 ASN A N 1
ATOM 871 C CA . ASN A 1 115 ? -10.375 6.246 -7.863 1 97.94 115 ASN A CA 1
ATOM 872 C C . ASN A 1 115 ? -10.398 7.77 -7.91 1 97.94 115 ASN A C 1
ATOM 874 O O . ASN A 1 115 ? -9.438 8.398 -8.359 1 97.94 115 ASN A O 1
ATOM 878 N N . ASN A 1 116 ? -11.492 8.312 -7.445 1 97 116 ASN A N 1
ATOM 879 C CA . ASN A 1 116 ? -11.594 9.766 -7.402 1 97 116 ASN A CA 1
ATOM 880 C C . ASN A 1 116 ? -10.57 10.375 -6.453 1 97 116 ASN A C 1
ATOM 882 O O . ASN A 1 116 ? -9.93 11.375 -6.777 1 97 116 ASN A O 1
ATOM 886 N N . ILE A 1 117 ? -10.422 9.758 -5.348 1 95.88 117 ILE A N 1
ATOM 887 C CA . ILE A 1 117 ? -9.43 10.234 -4.387 1 95.88 117 ILE A CA 1
ATOM 888 C C . ILE A 1 117 ? -8.023 10.094 -4.98 1 95.88 117 ILE A C 1
ATOM 890 O O . ILE A 1 117 ? -7.215 11.023 -4.891 1 95.88 117 ILE A O 1
ATOM 894 N N . ARG A 1 118 ? -7.773 9 -5.57 1 95.12 118 ARG A N 1
ATOM 895 C CA . ARG A 1 118 ? -6.488 8.727 -6.211 1 95.12 118 ARG A CA 1
ATOM 896 C C . ARG A 1 118 ? -6.141 9.82 -7.219 1 95.12 118 ARG A C 1
ATOM 898 O O . ARG A 1 118 ? -5.023 10.336 -7.223 1 95.12 118 ARG A O 1
ATOM 905 N N . GLU A 1 119 ? -7.047 10.117 -8.016 1 93.88 119 GLU A N 1
ATOM 906 C CA . GLU A 1 119 ? -6.852 11.141 -9.031 1 93.88 119 GLU A CA 1
ATOM 907 C C . GLU A 1 119 ? -6.551 12.5 -8.406 1 93.88 119 GLU A C 1
ATOM 909 O O . GLU A 1 119 ? -5.754 13.273 -8.938 1 93.88 119 GLU A O 1
ATOM 914 N N . GLY A 1 120 ? -7.199 12.789 -7.324 1 90.31 120 GLY A N 1
ATOM 915 C CA . GLY A 1 120 ? -6.898 14.008 -6.59 1 90.31 120 GLY A CA 1
ATOM 916 C C . GLY A 1 120 ? -5.461 14.078 -6.109 1 90.31 120 GLY A C 1
ATOM 917 O O . GLY A 1 120 ? -4.809 15.117 -6.242 1 90.31 120 GLY A O 1
ATOM 918 N N . TRP A 1 121 ? -4.992 13 -5.641 1 88.44 121 TRP A N 1
ATOM 919 C CA . TRP A 1 121 ? -3.627 12.945 -5.129 1 88.44 121 TRP A CA 1
ATOM 920 C C . TRP A 1 121 ? -2.615 12.984 -6.27 1 88.44 121 TRP A C 1
ATOM 922 O O . TRP A 1 121 ? -1.544 13.586 -6.137 1 88.44 121 TRP A O 1
ATOM 932 N N . MET A 1 122 ? -2.865 12.305 -7.336 1 86.81 122 MET A N 1
ATOM 933 C CA . MET A 1 122 ? -1.964 12.289 -8.484 1 86.81 122 MET A CA 1
ATOM 934 C C . MET A 1 122 ? -1.781 13.688 -9.055 1 86.81 122 MET A C 1
ATOM 936 O O . MET A 1 122 ? -0.696 14.031 -9.523 1 86.81 122 MET A O 1
ATOM 940 N N . SER A 1 123 ? -2.777 14.391 -8.992 1 81.44 123 SER A N 1
ATOM 941 C CA . SER A 1 123 ? -2.734 15.75 -9.516 1 81.44 123 SER A CA 1
ATOM 942 C C . SER A 1 123 ? -1.938 16.672 -8.602 1 81.44 123 SER A C 1
ATOM 944 O O . SER A 1 123 ? -1.376 17.672 -9.055 1 81.44 123 SER A O 1
ATOM 946 N N . PHE A 1 124 ? -1.908 16.344 -7.375 1 68.75 124 PHE A N 1
ATOM 947 C CA . PHE A 1 124 ? -1.155 17.141 -6.414 1 68.75 124 PHE A CA 1
ATOM 948 C C . PHE A 1 124 ? 0.339 16.875 -6.539 1 68.75 124 PHE A C 1
ATOM 950 O O . PHE A 1 124 ? 1.154 17.781 -6.422 1 68.75 124 PHE A O 1
ATOM 957 N N . GLY A 1 125 ? 0.762 15.68 -6.523 1 59.25 125 GLY A N 1
ATOM 958 C CA . GLY A 1 125 ? 2.174 15.352 -6.648 1 59.25 125 GLY A CA 1
ATOM 959 C C . GLY A 1 125 ? 2.816 15.938 -7.891 1 59.25 125 GLY A C 1
ATOM 960 O O . GLY A 1 125 ? 4.012 16.234 -7.898 1 59.25 125 GLY A O 1
ATOM 961 N N . GLN A 1 126 ? 2.129 16.016 -8.922 1 53.56 126 GLN A N 1
ATOM 962 C CA . GLN A 1 126 ? 2.668 16.578 -10.156 1 53.56 126 GLN A CA 1
ATOM 963 C C . GLN A 1 126 ? 2.887 18.078 -10.031 1 53.56 126 GLN A C 1
ATOM 965 O O . GLN A 1 126 ? 3.746 18.656 -10.703 1 53.56 126 GLN A O 1
ATOM 970 N N . GLN A 1 127 ? 2.162 18.656 -9.188 1 43.03 127 GLN A N 1
ATOM 971 C CA . GLN A 1 127 ? 2.279 20.094 -9.078 1 43.03 127 GLN A CA 1
ATOM 972 C C . GLN A 1 127 ? 3.334 20.484 -8.047 1 43.03 127 GLN A C 1
ATOM 974 O O . GLN A 1 127 ? 3.787 21.641 -8.016 1 43.03 127 GLN A O 1
ATOM 979 N N . ALA A 1 128 ? 3.773 19.5 -7.219 1 44.75 128 ALA A N 1
ATOM 980 C CA . ALA A 1 128 ? 4.867 19.875 -6.328 1 44.75 128 ALA A CA 1
ATOM 981 C C . ALA A 1 128 ? 6.219 19.703 -7.012 1 44.75 128 ALA A C 1
ATOM 983 O O . ALA A 1 128 ? 6.383 18.797 -7.848 1 44.75 128 ALA A O 1
ATOM 984 N N . MET B 1 1 ? -5.609 40.844 -10.227 1 26.78 1 MET B N 1
ATOM 985 C CA . MET B 1 1 ? -6.535 40 -9.445 1 26.78 1 MET B CA 1
ATOM 986 C C . MET B 1 1 ? -6.219 38.531 -9.617 1 26.78 1 MET B C 1
ATOM 988 O O . MET B 1 1 ? -6.98 37.688 -9.172 1 26.78 1 MET B O 1
ATOM 992 N N . LEU B 1 2 ? -5.645 38.062 -10.633 1 31.67 2 LEU B N 1
ATOM 993 C CA . LEU B 1 2 ? -5.242 36.812 -11.297 1 31.67 2 LEU B CA 1
ATOM 994 C C . LEU B 1 2 ? -4.234 36.062 -10.445 1 31.67 2 LEU B C 1
ATOM 996 O O . LEU B 1 2 ? -3.686 35.062 -10.891 1 31.67 2 LEU B O 1
ATOM 1000 N N . MET B 1 3 ? -3.418 36.719 -9.695 1 35.88 3 MET B N 1
ATOM 1001 C CA . MET B 1 3 ? -2.312 36.312 -8.828 1 35.88 3 MET B CA 1
ATOM 1002 C C . MET B 1 3 ? -2.77 35.25 -7.824 1 35.88 3 MET B C 1
ATOM 1004 O O . MET B 1 3 ? -1.955 34.688 -7.078 1 35.88 3 MET B O 1
ATOM 1008 N N . ASP B 1 4 ? -3.988 35.312 -7.262 1 39.97 4 ASP B N 1
ATOM 1009 C CA . ASP B 1 4 ? -4.551 34.656 -6.094 1 39.97 4 ASP B CA 1
ATOM 1010 C C . ASP B 1 4 ? -4.719 33.156 -6.344 1 39.97 4 ASP B C 1
ATOM 1012 O O . ASP B 1 4 ? -4.914 32.375 -5.406 1 39.97 4 ASP B O 1
ATOM 1016 N N . SER B 1 5 ? -4.836 32.75 -7.531 1 44.62 5 SER B N 1
ATOM 1017 C CA . SER B 1 5 ? -5.09 31.359 -7.91 1 44.62 5 SER B CA 1
ATOM 1018 C C . SER B 1 5 ? -3.9 30.469 -7.57 1 44.62 5 SER B C 1
ATOM 1020 O O . SER B 1 5 ? -4.078 29.297 -7.227 1 44.62 5 SER B O 1
ATOM 1022 N N . GLY B 1 6 ? -2.779 30.953 -7.758 1 43.84 6 GLY B N 1
ATOM 1023 C CA . GLY B 1 6 ? -1.562 30.234 -7.434 1 43.84 6 GLY B CA 1
ATOM 1024 C C . GLY B 1 6 ? -1.414 29.938 -5.953 1 43.84 6 GLY B C 1
ATOM 1025 O O . GLY B 1 6 ? -0.917 28.891 -5.566 1 43.84 6 GLY B O 1
ATOM 1026 N N . TYR B 1 7 ? -1.708 31.016 -5.184 1 44.19 7 TYR B N 1
ATOM 1027 C CA . TYR B 1 7 ? -1.624 30.891 -3.732 1 44.19 7 TYR B CA 1
ATOM 1028 C C . TYR B 1 7 ? -2.605 29.844 -3.213 1 44.19 7 TYR B C 1
ATOM 1030 O O . TYR B 1 7 ? -2.264 29.047 -2.344 1 44.19 7 TYR B O 1
ATOM 1038 N N . ASN B 1 8 ? -3.838 29.812 -3.803 1 50.19 8 ASN B N 1
ATOM 1039 C CA . ASN B 1 8 ? -4.848 28.844 -3.395 1 50.19 8 ASN B CA 1
ATOM 1040 C C . ASN B 1 8 ? -4.441 27.422 -3.773 1 50.19 8 ASN B C 1
ATOM 1042 O O . ASN B 1 8 ? -4.688 26.484 -3.018 1 50.19 8 ASN B O 1
ATOM 1046 N N . SER B 1 9 ? -3.805 27.422 -4.949 1 51 9 SER B N 1
ATOM 1047 C CA . SER B 1 9 ? -3.357 26.094 -5.375 1 51 9 SER B CA 1
ATOM 1048 C C . SER B 1 9 ? -2.203 25.594 -4.512 1 51 9 SER B C 1
ATOM 1050 O O . SER B 1 9 ? -2.139 24.422 -4.176 1 51 9 SER B O 1
ATOM 1052 N N . TYR B 1 10 ? -1.357 26.531 -4.223 1 49.22 10 TYR B N 1
ATOM 1053 C CA . TYR B 1 10 ? -0.243 26.172 -3.35 1 49.22 10 TYR B CA 1
ATOM 1054 C C . TYR B 1 10 ? -0.734 25.844 -1.947 1 49.22 10 TYR B C 1
ATOM 1056 O O . TYR B 1 10 ? -0.243 24.906 -1.319 1 49.22 10 TYR B O 1
ATOM 1064 N N . GLN B 1 11 ? -1.597 26.672 -1.406 1 54.91 11 GLN B N 1
ATOM 1065 C CA . GLN B 1 11 ? -2.174 26.406 -0.092 1 54.91 11 GLN B CA 1
ATOM 1066 C C . GLN B 1 11 ? -2.939 25.078 -0.079 1 54.91 11 GLN B C 1
ATOM 1068 O O . GLN B 1 11 ? -2.877 24.328 0.896 1 54.91 11 GLN B O 1
ATOM 1073 N N . GLN B 1 12 ? -3.602 24.891 -1.228 1 56.53 12 GLN B N 1
ATOM 1074 C CA . GLN B 1 12 ? -4.34 23.641 -1.312 1 56.53 12 GLN B CA 1
ATOM 1075 C C . GLN B 1 12 ? -3.391 22.438 -1.412 1 56.53 12 GLN B C 1
ATOM 1077 O O . GLN B 1 12 ? -3.609 21.406 -0.769 1 56.53 12 GLN B O 1
ATOM 1082 N N . VAL B 1 13 ? -2.422 22.672 -2.182 1 56.22 13 VAL B N 1
ATOM 1083 C CA . VAL B 1 13 ? -1.426 21.609 -2.291 1 56.22 13 VAL B CA 1
ATOM 1084 C C . VAL B 1 13 ? -0.765 21.375 -0.933 1 56.22 13 VAL B C 1
ATOM 1086 O O . VAL B 1 13 ? -0.557 20.234 -0.522 1 56.22 13 VAL B O 1
ATOM 1089 N N . ASP B 1 14 ? -0.426 22.406 -0.252 1 59.53 14 ASP B N 1
ATOM 1090 C CA . ASP B 1 14 ? 0.19 22.312 1.067 1 59.53 14 ASP B CA 1
ATOM 1091 C C . ASP B 1 14 ? -0.769 21.672 2.072 1 59.53 14 ASP B C 1
ATOM 1093 O O . ASP B 1 14 ? -0.362 20.844 2.881 1 59.53 14 ASP B O 1
ATOM 1097 N N . LEU B 1 15 ? -1.989 22.062 1.972 1 58.19 15 LEU B N 1
ATOM 1098 C CA . LEU B 1 15 ? -3 21.516 2.865 1 58.19 15 LEU B CA 1
ATOM 1099 C C . LEU B 1 15 ? -3.242 20.031 2.566 1 58.19 15 LEU B C 1
ATOM 1101 O O . LEU B 1 15 ? -3.43 19.234 3.482 1 58.19 15 LEU B O 1
ATOM 1105 N N . ASP B 1 16 ? -3.135 19.734 1.371 1 61.69 16 ASP B N 1
ATOM 1106 C CA . ASP B 1 16 ? -3.348 18.344 0.966 1 61.69 16 ASP B CA 1
ATOM 1107 C C . ASP B 1 16 ? -2.201 17.453 1.434 1 61.69 16 ASP B C 1
ATOM 1109 O O . ASP B 1 16 ? -2.43 16.344 1.925 1 61.69 16 ASP B O 1
ATOM 1113 N N . ALA B 1 17 ? -1.093 17.969 1.195 1 62.66 17 ALA B N 1
ATOM 1114 C CA . ALA B 1 17 ? 0.072 17.234 1.694 1 62.66 17 ALA B CA 1
ATOM 1115 C C . ALA B 1 17 ? 0.034 17.125 3.215 1 62.66 17 ALA B C 1
ATOM 1117 O O . ALA B 1 17 ? 0.357 16.062 3.77 1 62.66 17 ALA B O 1
ATOM 1118 N N . GLN B 1 18 ? -0.443 18.172 3.779 1 62.66 18 GLN B N 1
ATOM 1119 C CA . GLN B 1 18 ? -0.56 18.156 5.234 1 62.66 18 GLN B CA 1
ATOM 1120 C C . GLN B 1 18 ? -1.635 17.188 5.695 1 62.66 18 GLN B C 1
ATOM 1122 O O . GLN B 1 18 ? -1.457 16.484 6.699 1 62.66 18 GLN B O 1
ATOM 1127 N N . ALA B 1 19 ? -2.539 17.125 4.961 1 62.38 19 ALA B N 1
ATOM 1128 C CA . ALA B 1 19 ? -3.652 16.25 5.336 1 62.38 19 ALA B CA 1
ATOM 1129 C C . ALA B 1 19 ? -3.215 14.789 5.387 1 62.38 19 ALA B C 1
ATOM 1131 O O . ALA B 1 19 ? -3.643 14.039 6.266 1 62.38 19 ALA B O 1
ATOM 1132 N N . ALA B 1 20 ? -2.279 14.484 4.48 1 61.25 20 ALA B N 1
ATOM 1133 C CA . ALA B 1 20 ? -1.83 13.094 4.391 1 61.25 20 ALA B CA 1
ATOM 1134 C C . ALA B 1 20 ? -0.617 12.852 5.281 1 61.25 20 ALA B C 1
ATOM 1136 O O . ALA B 1 20 ? -0.183 11.711 5.453 1 61.25 20 ALA B O 1
ATOM 1137 N N . SER B 1 21 ? -0.04 13.789 5.91 1 62.16 21 SER B N 1
ATOM 1138 C CA . SER B 1 21 ? 1.324 13.75 6.426 1 62.16 21 SER B CA 1
ATOM 1139 C C . SER B 1 21 ? 1.342 13.492 7.93 1 62.16 21 SER B C 1
ATOM 1141 O O . SER B 1 21 ? 2.41 13.367 8.531 1 62.16 21 SER B O 1
ATOM 1143 N N . ALA B 1 22 ? 0.173 13.219 8.633 1 61.81 22 ALA B N 1
ATOM 1144 C CA . ALA B 1 22 ? 0.309 13.141 10.086 1 61.81 22 ALA B CA 1
ATOM 1145 C C . ALA B 1 22 ? 1.062 11.875 10.492 1 61.81 22 ALA B C 1
ATOM 1147 O O . ALA B 1 22 ? 1.697 11.836 11.555 1 61.81 22 ALA B O 1
ATOM 1148 N N . ASN B 1 23 ? 1.127 10.852 9.562 1 76.5 23 ASN B N 1
ATOM 1149 C CA . ASN B 1 23 ? 1.843 9.648 9.969 1 76.5 23 ASN B CA 1
ATOM 1150 C C . ASN B 1 23 ? 2.42 8.906 8.766 1 76.5 23 ASN B C 1
ATOM 1152 O O . ASN B 1 23 ? 1.987 7.801 8.445 1 76.5 23 ASN B O 1
ATOM 1156 N N . PRO B 1 24 ? 3.357 9.516 8.172 1 81.56 24 PRO B N 1
ATOM 1157 C CA . PRO B 1 24 ? 3.977 8.883 6.996 1 81.56 24 PRO B CA 1
ATOM 1158 C C . PRO B 1 24 ? 4.574 7.516 7.309 1 81.56 24 PRO B C 1
ATOM 1160 O O . PRO B 1 24 ? 4.617 6.645 6.434 1 81.56 24 PRO B O 1
ATOM 1163 N N . HIS B 1 25 ? 4.922 7.281 8.602 1 84.56 25 HIS B N 1
ATOM 1164 C CA . HIS B 1 25 ? 5.516 6.004 8.984 1 84.56 25 HIS B CA 1
ATOM 1165 C C . HIS B 1 25 ? 4.516 4.863 8.828 1 84.56 25 HIS B C 1
ATOM 1167 O O . HIS B 1 25 ? 4.879 3.777 8.367 1 84.56 25 HIS B O 1
ATOM 1173 N N . GLN B 1 26 ? 3.344 5.176 9.117 1 88 26 GLN B N 1
ATOM 1174 C CA . GLN B 1 26 ? 2.316 4.148 9.008 1 88 26 GLN B CA 1
ATOM 1175 C C . GLN B 1 26 ? 2.057 3.787 7.547 1 88 26 GLN B C 1
ATOM 1177 O O . GLN B 1 26 ? 1.841 2.619 7.219 1 88 26 GLN B O 1
ATOM 1182 N N . LEU B 1 27 ? 2.047 4.754 6.691 1 91.06 27 LEU B N 1
ATOM 1183 C CA . LEU B 1 27 ? 1.866 4.508 5.266 1 91.06 27 LEU B CA 1
ATOM 1184 C C . LEU B 1 27 ? 2.98 3.617 4.723 1 91.06 27 LEU B C 1
ATOM 1186 O O . LEU B 1 27 ? 2.723 2.703 3.936 1 91.06 27 LEU B O 1
ATOM 1190 N N . VAL B 1 28 ? 4.164 3.871 5.125 1 93.31 28 VAL B N 1
ATOM 1191 C CA . VAL B 1 28 ? 5.312 3.08 4.707 1 93.31 28 VAL B CA 1
ATOM 1192 C C . VAL B 1 28 ? 5.148 1.637 5.176 1 93.31 28 VAL B C 1
ATOM 1194 O O . VAL B 1 28 ? 5.312 0.699 4.391 1 93.31 28 VAL B O 1
ATOM 1197 N N . VAL B 1 29 ? 4.766 1.472 6.426 1 93.81 29 VAL B N 1
ATOM 1198 C CA . VAL B 1 29 ? 4.574 0.137 6.984 1 93.81 29 VAL B CA 1
ATOM 1199 C C . VAL B 1 29 ? 3.502 -0.607 6.188 1 93.81 29 VAL B C 1
ATOM 1201 O O . VAL B 1 29 ? 3.693 -1.766 5.809 1 93.81 29 VAL B O 1
ATOM 1204 N N . MET B 1 30 ? 2.48 0.015 5.883 1 94.31 30 MET B N 1
ATOM 1205 C CA . MET B 1 30 ? 1.388 -0.624 5.156 1 94.31 30 MET B CA 1
ATOM 1206 C C . MET B 1 30 ? 1.828 -1.016 3.748 1 94.31 30 MET B C 1
ATOM 1208 O O . MET B 1 30 ? 1.425 -2.061 3.236 1 94.31 30 MET B O 1
ATOM 1212 N N . LEU B 1 31 ? 2.594 -0.201 3.061 1 96 31 LEU B N 1
ATOM 1213 C CA . LEU B 1 31 ? 3.123 -0.545 1.746 1 96 31 LEU B CA 1
ATOM 1214 C C . LEU B 1 31 ? 4.031 -1.769 1.829 1 96 31 LEU B C 1
ATOM 1216 O O . LEU B 1 31 ? 3.955 -2.66 0.98 1 96 31 LEU B O 1
ATOM 1220 N N . ILE B 1 32 ? 4.805 -1.796 2.893 1 97.38 32 ILE B N 1
ATOM 1221 C CA . ILE B 1 32 ? 5.688 -2.943 3.064 1 97.38 32 ILE B CA 1
ATOM 1222 C C . ILE B 1 32 ? 4.859 -4.203 3.307 1 97.38 32 ILE B C 1
ATOM 1224 O O . ILE B 1 32 ? 5.148 -5.262 2.748 1 97.38 32 ILE B O 1
ATOM 1228 N N . ASP B 1 33 ? 3.836 -4.105 4.086 1 96.56 33 ASP B N 1
ATOM 1229 C CA . ASP B 1 33 ? 2.932 -5.234 4.273 1 96.56 33 ASP B CA 1
ATOM 1230 C C . ASP B 1 33 ? 2.355 -5.703 2.938 1 96.56 33 ASP B C 1
ATOM 1232 O O . ASP B 1 33 ? 2.285 -6.902 2.672 1 96.56 33 ASP B O 1
ATOM 1236 N N . GLY B 1 34 ? 1.945 -4.719 2.127 1 97.06 34 GLY B N 1
ATOM 1237 C CA . GLY B 1 34 ? 1.459 -5.051 0.797 1 97.06 34 GLY B CA 1
ATOM 1238 C C . GLY B 1 34 ? 2.492 -5.766 -0.055 1 97.06 34 GLY B C 1
ATOM 1239 O O . GLY B 1 34 ? 2.172 -6.734 -0.747 1 97.06 34 GLY B O 1
ATOM 1240 N N . LEU B 1 35 ? 3.66 -5.305 0.022 1 98.38 35 LEU B N 1
ATOM 1241 C CA . LEU B 1 35 ? 4.762 -5.918 -0.712 1 98.38 35 LEU B CA 1
ATOM 1242 C C . LEU B 1 35 ?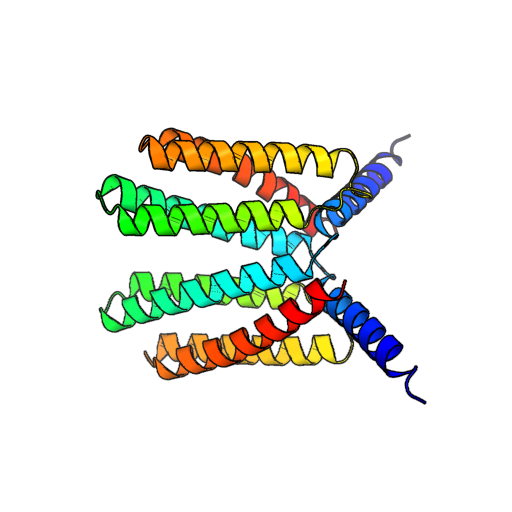 4.988 -7.355 -0.25 1 98.38 35 LEU B C 1
ATOM 1244 O O . LEU B 1 35 ? 5.094 -8.266 -1.072 1 98.38 35 LEU B O 1
ATOM 1248 N N . LEU B 1 36 ? 5.02 -7.594 1.045 1 97.94 36 LEU B N 1
ATOM 1249 C CA . LEU B 1 36 ? 5.27 -8.922 1.604 1 97.94 36 LEU B CA 1
ATOM 1250 C C . LEU B 1 36 ? 4.145 -9.883 1.239 1 97.94 36 LEU B C 1
ATOM 1252 O O . LEU B 1 36 ? 4.402 -11.047 0.915 1 97.94 36 LEU B O 1
ATOM 1256 N N . ASN B 1 37 ? 2.973 -9.367 1.288 1 96.31 37 ASN B N 1
ATOM 1257 C CA . ASN B 1 37 ? 1.84 -10.18 0.867 1 96.31 37 ASN B CA 1
ATOM 1258 C C . ASN B 1 37 ? 1.941 -10.562 -0.608 1 96.31 37 ASN B C 1
ATOM 1260 O O . ASN B 1 37 ? 1.681 -11.711 -0.977 1 96.31 37 ASN B O 1
ATOM 1264 N N . GLU B 1 38 ? 2.289 -9.633 -1.468 1 97.56 38 GLU B N 1
ATOM 1265 C CA . GLU B 1 38 ? 2.412 -9.906 -2.896 1 97.56 38 GLU B CA 1
ATOM 1266 C C . GLU B 1 38 ? 3.543 -10.891 -3.176 1 97.56 38 GLU B C 1
ATOM 1268 O O . GLU B 1 38 ? 3.438 -11.727 -4.074 1 97.56 38 GLU B O 1
ATOM 1273 N N . ILE B 1 39 ? 4.609 -10.789 -2.406 1 98.31 39 ILE B N 1
ATOM 1274 C CA . ILE B 1 39 ? 5.727 -11.711 -2.562 1 98.31 39 ILE B CA 1
ATOM 1275 C C . ILE B 1 39 ? 5.262 -13.133 -2.273 1 98.31 39 ILE B C 1
ATOM 1277 O O . ILE B 1 39 ? 5.641 -14.078 -2.98 1 98.31 39 ILE B O 1
ATOM 1281 N N . GLU B 1 40 ? 4.453 -13.32 -1.289 1 96.56 40 GLU B N 1
ATOM 1282 C CA . GLU B 1 40 ? 3.918 -14.641 -0.976 1 96.56 40 GLU B CA 1
ATOM 1283 C C . GLU B 1 40 ? 3.066 -15.18 -2.123 1 96.56 40 GLU B C 1
ATOM 1285 O O . GLU B 1 40 ? 3.146 -16.359 -2.461 1 96.56 40 GLU B O 1
ATOM 1290 N N . ARG B 1 41 ? 2.328 -14.367 -2.711 1 95 41 ARG B N 1
ATOM 1291 C CA . ARG B 1 41 ? 1.522 -14.789 -3.854 1 95 41 ARG B CA 1
ATOM 1292 C C . ARG B 1 41 ? 2.408 -15.18 -5.031 1 95 41 ARG B C 1
ATOM 1294 O O . ARG B 1 41 ? 2.154 -16.188 -5.695 1 95 41 ARG B O 1
ATOM 1301 N N . VAL B 1 42 ? 3.381 -14.344 -5.258 1 98.06 42 VAL B N 1
ATOM 1302 C CA . VAL B 1 42 ? 4.32 -14.617 -6.34 1 98.06 42 VAL B CA 1
ATOM 1303 C C . VAL B 1 42 ? 4.977 -15.984 -6.129 1 98.06 42 VAL B C 1
ATOM 1305 O O . VAL B 1 42 ? 5.109 -16.766 -7.07 1 98.06 42 VAL B O 1
ATOM 1308 N N . ARG B 1 43 ? 5.355 -16.25 -4.902 1 98 43 ARG B N 1
ATOM 1309 C CA . ARG B 1 43 ? 5.926 -17.547 -4.562 1 98 43 ARG B CA 1
ATOM 1310 C C . ARG B 1 43 ? 4.988 -18.672 -4.969 1 98 43 ARG B C 1
ATOM 1312 O O . ARG B 1 43 ? 5.426 -19.672 -5.547 1 98 43 ARG B O 1
ATOM 1319 N N . GLY B 1 44 ? 3.746 -18.547 -4.723 1 96.31 44 GLY B N 1
ATOM 1320 C CA . GLY B 1 44 ? 2.762 -19.547 -5.113 1 96.31 44 GLY B CA 1
ATOM 1321 C C . GLY B 1 44 ? 2.648 -19.703 -6.617 1 96.31 44 GLY B C 1
ATOM 1322 O O . GLY B 1 44 ? 2.549 -20.828 -7.117 1 96.31 44 GLY B O 1
ATOM 1323 N N . HIS B 1 45 ? 2.625 -18.562 -7.266 1 97.12 45 HIS B N 1
ATOM 1324 C CA . HIS B 1 45 ? 2.553 -18.625 -8.719 1 97.12 45 HIS B CA 1
ATOM 1325 C C . HIS B 1 45 ? 3.766 -19.359 -9.297 1 97.12 45 HIS B C 1
ATOM 1327 O O . HIS B 1 45 ? 3.629 -20.172 -10.211 1 97.12 45 HIS B O 1
ATOM 1333 N N . MET B 1 46 ? 4.902 -19.078 -8.812 1 97.19 46 MET B N 1
ATOM 1334 C CA . MET B 1 46 ? 6.125 -19.719 -9.281 1 97.19 46 MET B CA 1
ATOM 1335 C C . MET B 1 46 ? 6.074 -21.219 -9.039 1 97.19 46 MET B C 1
ATOM 1337 O O . MET B 1 46 ? 6.414 -22.016 -9.922 1 97.19 46 MET B O 1
ATOM 1341 N N . ALA B 1 47 ? 5.574 -21.594 -7.867 1 95.69 47 ALA B N 1
ATOM 1342 C CA . ALA B 1 47 ? 5.488 -23 -7.496 1 95.69 47 ALA B CA 1
ATOM 1343 C C . ALA B 1 47 ? 4.492 -23.734 -8.383 1 95.69 47 ALA B C 1
ATOM 1345 O O . ALA B 1 47 ? 4.672 -24.922 -8.672 1 95.69 47 ALA B O 1
ATOM 1346 N N . SER B 1 48 ? 3.576 -23.016 -8.93 1 95.94 48 SER B N 1
ATOM 1347 C CA . SER B 1 48 ? 2.504 -23.641 -9.703 1 95.94 48 SER B CA 1
ATOM 1348 C C . SER B 1 48 ? 2.697 -23.422 -11.195 1 95.94 48 SER B C 1
ATOM 1350 O O . SER B 1 48 ? 1.827 -23.781 -12 1 95.94 48 SER B O 1
ATOM 1352 N N . GLY B 1 49 ? 3.697 -22.75 -11.547 1 95.81 49 GLY B N 1
ATOM 1353 C CA . GLY B 1 49 ? 4.02 -22.531 -12.953 1 95.81 49 GLY B CA 1
ATOM 1354 C C . GLY B 1 49 ? 3.1 -21.531 -13.625 1 95.81 49 GLY B C 1
ATOM 1355 O O . GLY B 1 49 ? 2.861 -21.625 -14.836 1 95.81 49 GLY B O 1
ATOM 1356 N N . ARG B 1 50 ? 2.551 -20.625 -12.898 1 95.94 50 ARG B N 1
ATOM 1357 C CA . ARG B 1 50 ? 1.677 -19.594 -13.43 1 95.94 50 ARG B CA 1
ATOM 1358 C C . ARG B 1 50 ? 2.477 -18.344 -13.812 1 95.94 50 ARG B C 1
ATOM 1360 O O . ARG B 1 50 ? 2.49 -17.359 -13.078 1 95.94 50 ARG B O 1
ATOM 1367 N N . LEU B 1 51 ? 2.982 -18.281 -15.008 1 95.94 51 LEU B N 1
ATOM 1368 C CA . LEU B 1 51 ? 3.996 -17.328 -15.445 1 95.94 51 LEU B CA 1
ATOM 1369 C C . LEU B 1 51 ? 3.408 -15.93 -15.57 1 95.94 51 LEU B C 1
ATOM 1371 O O . LEU B 1 51 ? 4.047 -14.945 -15.188 1 95.94 51 LEU B O 1
ATOM 1375 N N . ALA B 1 52 ? 2.236 -15.875 -16.125 1 96.62 52 ALA B N 1
ATOM 1376 C CA . ALA B 1 52 ? 1.617 -14.562 -16.297 1 96.62 52 ALA B CA 1
ATOM 1377 C C . ALA B 1 52 ? 1.347 -13.906 -14.953 1 96.62 52 ALA B C 1
ATOM 1379 O O . ALA B 1 52 ? 1.646 -12.719 -14.758 1 96.62 52 ALA B O 1
ATOM 1380 N N . GLU B 1 53 ? 0.85 -14.625 -14.023 1 96.06 53 GLU B N 1
ATOM 1381 C CA . GLU B 1 53 ? 0.552 -14.117 -12.688 1 96.06 53 GLU B CA 1
ATOM 1382 C C . GLU B 1 53 ? 1.833 -13.789 -11.922 1 96.06 53 GLU B C 1
ATOM 1384 O O . GLU B 1 53 ? 1.89 -12.797 -11.188 1 96.06 53 GLU B O 1
ATOM 1389 N N . LYS B 1 54 ? 2.824 -14.617 -12.141 1 97.56 54 LYS B N 1
ATOM 1390 C CA . LYS B 1 54 ? 4.133 -14.328 -11.562 1 97.56 54 LYS B CA 1
ATOM 1391 C C . LYS B 1 54 ? 4.648 -12.961 -12.023 1 97.56 54 LYS B C 1
ATOM 1393 O O . LYS B 1 54 ? 5.059 -12.141 -11.211 1 97.56 54 LYS B O 1
ATOM 1398 N N . GLY B 1 55 ? 4.621 -12.766 -13.305 1 97.25 55 GLY B N 1
ATOM 1399 C CA . GLY B 1 55 ? 5.098 -11.516 -13.859 1 97.25 55 GLY B CA 1
ATOM 1400 C C . GLY B 1 55 ? 4.348 -10.305 -13.344 1 97.25 55 GLY B C 1
ATOM 1401 O O . GLY B 1 55 ? 4.961 -9.297 -12.984 1 97.25 55 GLY B O 1
ATOM 1402 N N . ALA B 1 56 ? 3.016 -10.445 -13.273 1 96.5 56 ALA B N 1
ATOM 1403 C CA . ALA B 1 56 ? 2.184 -9.352 -12.773 1 96.5 56 ALA B CA 1
ATOM 1404 C C . ALA B 1 56 ? 2.486 -9.062 -11.305 1 96.5 56 ALA B C 1
ATOM 1406 O O . ALA B 1 56 ? 2.57 -7.898 -10.906 1 96.5 56 ALA B O 1
ATOM 1407 N N . GLY B 1 57 ? 2.67 -10.117 -10.531 1 97.38 57 GLY B N 1
ATOM 1408 C CA . GLY B 1 57 ? 2.994 -9.953 -9.125 1 97.38 57 GLY B CA 1
ATOM 1409 C C . GLY B 1 57 ? 4.344 -9.305 -8.891 1 97.38 57 GLY B C 1
ATOM 1410 O O . GLY B 1 57 ? 4.477 -8.414 -8.047 1 97.38 57 GLY B O 1
ATOM 1411 N N . ILE B 1 58 ? 5.316 -9.703 -9.672 1 98.44 58 ILE B N 1
ATOM 1412 C CA . ILE B 1 58 ? 6.652 -9.133 -9.578 1 98.44 58 ILE B CA 1
ATOM 1413 C C . ILE B 1 58 ? 6.602 -7.645 -9.922 1 98.44 58 ILE B C 1
ATOM 1415 O O . ILE B 1 58 ? 7.195 -6.816 -9.227 1 98.44 58 ILE B O 1
ATOM 1419 N N . ASN B 1 59 ? 5.91 -7.324 -10.891 1 97.75 59 ASN B N 1
ATOM 1420 C CA . ASN B 1 59 ? 5.785 -5.926 -11.289 1 97.75 59 ASN B CA 1
ATOM 1421 C C . ASN B 1 59 ? 5.145 -5.082 -10.195 1 97.75 59 ASN B C 1
ATOM 1423 O O . ASN B 1 59 ? 5.562 -3.949 -9.953 1 97.75 59 ASN B O 1
ATOM 1427 N N . LYS B 1 60 ? 4.125 -5.605 -9.594 1 97 60 LYS B N 1
ATOM 1428 C CA . LYS B 1 60 ? 3.494 -4.898 -8.484 1 97 60 LYS B CA 1
ATOM 1429 C C . LYS B 1 60 ? 4.488 -4.664 -7.348 1 97 60 LYS B C 1
ATOM 1431 O O . LYS B 1 60 ? 4.543 -3.572 -6.777 1 97 60 LYS B O 1
ATOM 1436 N N . CYS B 1 61 ? 5.238 -5.688 -7.016 1 98.38 61 CYS B N 1
ATOM 1437 C CA . CYS B 1 61 ? 6.266 -5.555 -5.988 1 98.38 61 CYS B CA 1
ATOM 1438 C C . CYS B 1 61 ? 7.273 -4.477 -6.363 1 98.38 61 CYS B C 1
ATOM 1440 O O . CYS B 1 61 ? 7.629 -3.637 -5.535 1 98.38 61 CYS B O 1
ATOM 1442 N N . MET B 1 62 ? 7.691 -4.484 -7.609 1 98.12 62 MET B N 1
ATOM 1443 C CA . MET B 1 62 ? 8.656 -3.508 -8.109 1 98.12 62 MET B CA 1
ATOM 1444 C C . MET B 1 62 ? 8.102 -2.09 -7.984 1 98.12 62 MET B C 1
ATOM 1446 O O . MET B 1 62 ? 8.812 -1.178 -7.562 1 98.12 62 MET B O 1
ATOM 1450 N N . ASN B 1 63 ? 6.898 -1.954 -8.352 1 96.38 63 ASN B N 1
ATOM 1451 C CA . ASN B 1 63 ? 6.27 -0.64 -8.289 1 96.38 63 ASN B CA 1
ATOM 1452 C C . ASN B 1 63 ? 6.238 -0.106 -6.855 1 96.38 63 ASN B C 1
ATOM 1454 O O . ASN B 1 63 ? 6.469 1.083 -6.629 1 96.38 63 ASN B O 1
ATOM 1458 N N . ILE B 1 64 ? 5.938 -0.958 -5.902 1 97.19 64 ILE B N 1
ATOM 1459 C CA . ILE B 1 64 ? 5.906 -0.55 -4.5 1 97.19 64 ILE B CA 1
ATOM 1460 C C . ILE B 1 64 ? 7.301 -0.11 -4.062 1 97.19 64 ILE B C 1
ATOM 1462 O O . ILE B 1 64 ? 7.457 0.935 -3.426 1 97.19 64 ILE B O 1
ATOM 1466 N N . LEU B 1 65 ? 8.32 -0.866 -4.477 1 97.94 65 LEU B N 1
ATOM 1467 C CA . LEU B 1 65 ? 9.688 -0.543 -4.094 1 97.94 65 LEU B CA 1
ATOM 1468 C C . LEU B 1 65 ? 10.125 0.787 -4.699 1 97.94 65 LEU B C 1
ATOM 1470 O O . LEU B 1 65 ? 10.758 1.604 -4.027 1 97.94 65 LEU B O 1
ATOM 1474 N N . VAL B 1 66 ? 9.781 0.995 -5.918 1 96.06 66 VAL B N 1
ATOM 1475 C CA . VAL B 1 66 ? 10.125 2.242 -6.594 1 96.06 66 VAL B CA 1
ATOM 1476 C C . VAL B 1 66 ? 9.414 3.41 -5.914 1 96.06 66 VAL B C 1
ATOM 1478 O O . VAL B 1 66 ? 10.008 4.473 -5.715 1 96.06 66 VAL B O 1
ATOM 1481 N N . GLY B 1 67 ? 8.148 3.201 -5.574 1 93.19 67 GLY B N 1
ATOM 1482 C CA . GLY B 1 67 ? 7.398 4.219 -4.855 1 93.19 67 GLY B CA 1
ATOM 1483 C C . GLY B 1 67 ? 8 4.566 -3.508 1 93.19 67 GLY B C 1
ATOM 1484 O O . GLY B 1 67 ? 8.18 5.742 -3.186 1 93.19 67 GLY B O 1
ATOM 1485 N N . LEU B 1 68 ? 8.32 3.586 -2.73 1 94.88 68 LEU B N 1
ATOM 1486 C CA . LEU B 1 68 ? 8.969 3.795 -1.443 1 94.88 68 LEU B CA 1
ATOM 1487 C C . LEU B 1 68 ? 10.289 4.543 -1.618 1 94.88 68 LEU B C 1
ATOM 1489 O O . LEU B 1 68 ? 10.578 5.484 -0.876 1 94.88 68 LEU B O 1
ATOM 1493 N N . ASP B 1 69 ? 11.031 4.152 -2.596 1 94.44 69 ASP B N 1
ATOM 1494 C CA . ASP B 1 69 ? 12.328 4.77 -2.873 1 94.44 69 ASP B CA 1
ATOM 1495 C C . ASP B 1 69 ? 12.156 6.238 -3.256 1 94.44 69 ASP B C 1
ATOM 1497 O O . ASP B 1 69 ? 12.875 7.105 -2.748 1 94.44 69 ASP B O 1
ATOM 1501 N N . SER B 1 70 ? 11.211 6.512 -4.094 1 91.44 70 SER B N 1
ATOM 1502 C CA . SER B 1 70 ? 10.977 7.863 -4.594 1 91.44 70 SER B CA 1
ATOM 1503 C C . SER B 1 70 ? 10.461 8.781 -3.494 1 91.44 70 SER B C 1
ATOM 1505 O O . SER B 1 70 ? 10.578 10 -3.59 1 91.44 70 SER B O 1
ATOM 1507 N N . ALA B 1 71 ? 9.898 8.219 -2.461 1 88 71 ALA B N 1
ATOM 1508 C CA . ALA B 1 71 ? 9.297 8.984 -1.374 1 88 71 ALA B CA 1
ATOM 1509 C C . ALA B 1 71 ? 10.352 9.414 -0.357 1 88 71 ALA B C 1
ATOM 1511 O O . ALA B 1 71 ? 10.07 10.219 0.536 1 88 71 ALA B O 1
ATOM 1512 N N . LEU B 1 72 ? 11.594 8.922 -0.473 1 89.75 72 LEU B N 1
ATOM 1513 C CA . LEU B 1 72 ? 12.648 9.281 0.466 1 89.75 72 LEU B CA 1
ATOM 1514 C C . LEU B 1 72 ? 13.016 10.75 0.335 1 89.75 72 LEU B C 1
ATOM 1516 O O . LEU B 1 72 ? 13.039 11.297 -0.772 1 89.75 72 LEU B O 1
ATOM 1520 N N . ASP B 1 73 ? 13.281 11.367 1.466 1 86.19 73 ASP B N 1
ATOM 1521 C CA . ASP B 1 73 ? 13.805 12.727 1.488 1 86.19 73 ASP B CA 1
ATOM 1522 C C . ASP B 1 73 ? 15.336 12.727 1.452 1 86.19 73 ASP B C 1
ATOM 1524 O O . ASP B 1 73 ? 15.984 12.766 2.498 1 86.19 73 ASP B O 1
ATOM 1528 N N . ALA B 1 74 ? 15.781 12.82 0.237 1 83 74 ALA B N 1
ATOM 1529 C CA . ALA B 1 74 ? 17.234 12.734 0.055 1 83 74 ALA B CA 1
ATOM 1530 C C . ALA B 1 74 ? 17.938 13.945 0.662 1 83 74 ALA B C 1
ATOM 1532 O O . ALA B 1 74 ? 19.078 13.852 1.107 1 83 74 ALA B O 1
ATOM 1533 N N . GLU B 1 75 ? 17.25 14.969 0.747 1 84.12 75 GLU B N 1
ATOM 1534 C CA . GLU B 1 75 ? 17.859 16.219 1.207 1 84.12 75 GLU B CA 1
ATOM 1535 C C . GLU B 1 75 ? 17.922 16.266 2.73 1 84.12 75 GLU B C 1
ATOM 1537 O O . GLU B 1 75 ? 18.938 16.656 3.309 1 84.12 75 GLU B O 1
ATOM 1542 N N . ASN B 1 76 ? 16.875 15.82 3.396 1 81.88 76 ASN B N 1
ATOM 1543 C CA . ASN B 1 76 ? 16.766 16.016 4.84 1 81.88 76 ASN B CA 1
ATOM 1544 C C . ASN B 1 76 ? 16.906 14.703 5.594 1 81.88 76 ASN B C 1
ATOM 1546 O O . ASN B 1 76 ? 17.094 14.695 6.812 1 81.88 76 ASN B O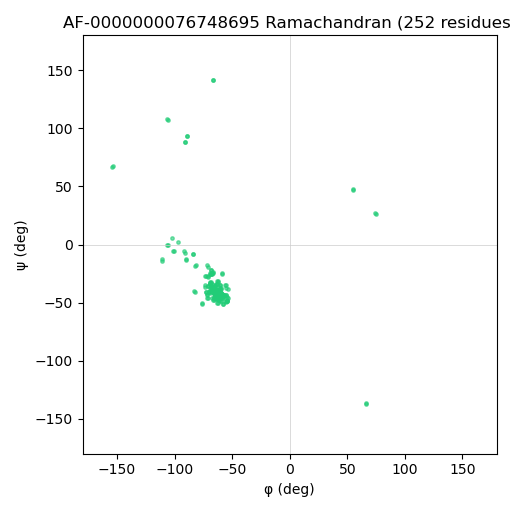 1
ATOM 1550 N N . GLY B 1 77 ? 16.812 13.664 4.941 1 83.44 77 GLY B N 1
ATOM 1551 C CA . GLY B 1 77 ? 16.781 12.367 5.605 1 83.44 77 GLY B CA 1
ATOM 1552 C C . GLY B 1 77 ? 18.156 11.852 5.98 1 83.44 77 GLY B C 1
ATOM 1553 O O . GLY B 1 77 ? 18.281 10.906 6.762 1 83.44 77 GLY B O 1
ATOM 1554 N N . GLY B 1 78 ? 19.234 12.359 5.41 1 84.88 78 GLY B N 1
ATOM 1555 C CA . GLY B 1 78 ? 20.594 12.031 5.793 1 84.88 78 GLY B CA 1
ATOM 1556 C C . GLY B 1 78 ? 20.984 10.594 5.504 1 84.88 78 GLY B C 1
ATOM 1557 O O . GLY B 1 78 ? 20.641 10.062 4.441 1 84.88 78 GLY B O 1
ATOM 1558 N N . GLU B 1 79 ? 21.672 10.008 6.512 1 88.31 79 GLU B N 1
ATOM 1559 C CA . GLU B 1 79 ? 22.219 8.664 6.363 1 88.31 79 GLU B CA 1
ATOM 1560 C C . GLU B 1 79 ? 21.125 7.617 6.316 1 88.31 79 GLU B C 1
ATOM 1562 O O . GLU B 1 79 ? 21.234 6.609 5.617 1 88.31 79 GLU B O 1
ATOM 1567 N N . ILE B 1 80 ? 20.125 7.848 6.969 1 87.81 80 ILE B N 1
ATOM 1568 C CA . ILE B 1 80 ? 19.031 6.891 7.016 1 87.81 80 ILE B CA 1
ATOM 1569 C C . ILE B 1 80 ? 18.391 6.773 5.633 1 87.81 80 ILE B C 1
ATOM 1571 O O . ILE B 1 80 ? 18.141 5.664 5.148 1 87.81 80 ILE B O 1
ATOM 1575 N N . ALA B 1 81 ? 18.156 7.934 5.023 1 91.88 8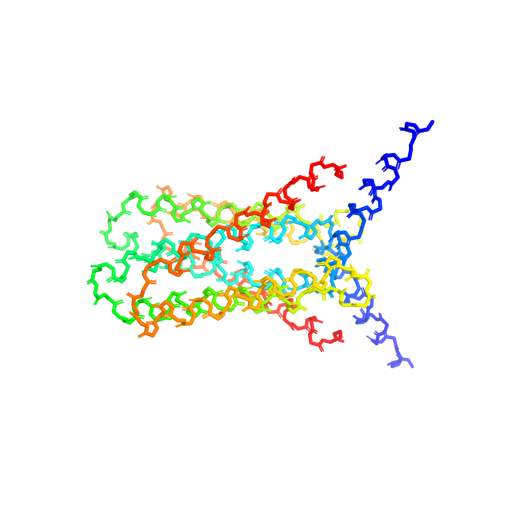1 ALA B N 1
ATOM 1576 C CA . ALA B 1 81 ? 17.594 7.934 3.682 1 91.88 81 ALA B CA 1
ATOM 1577 C C . ALA B 1 81 ? 18.516 7.223 2.693 1 91.88 81 ALA B C 1
ATOM 1579 O O . ALA B 1 81 ? 18.047 6.465 1.838 1 91.88 81 ALA B O 1
ATOM 1580 N N . GLU B 1 82 ? 19.75 7.473 2.822 1 93 82 GLU B N 1
ATOM 1581 C CA . GLU B 1 82 ? 20.734 6.84 1.938 1 93 82 GLU B CA 1
ATOM 1582 C C . GLU B 1 82 ? 20.75 5.328 2.141 1 93 82 GLU B C 1
ATOM 1584 O O . GLU B 1 82 ? 20.797 4.566 1.172 1 93 82 GLU B O 1
ATOM 1589 N N . ASN B 1 83 ? 20.719 4.863 3.377 1 94 83 ASN B N 1
ATOM 1590 C CA . ASN B 1 83 ? 20.703 3.436 3.682 1 94 83 ASN B CA 1
ATOM 1591 C C . ASN B 1 83 ? 19.438 2.766 3.145 1 94 83 ASN B C 1
ATOM 1593 O O . ASN B 1 83 ? 19.5 1.684 2.561 1 94 83 ASN B O 1
ATOM 1597 N N . LEU B 1 84 ? 18.312 3.416 3.354 1 95.31 84 LEU B N 1
ATOM 1598 C CA . LEU B 1 84 ? 17.062 2.896 2.832 1 95.31 84 LEU B CA 1
ATOM 1599 C C . LEU B 1 84 ? 17.109 2.797 1.31 1 95.31 84 LEU B C 1
ATOM 1601 O O . LEU B 1 84 ? 16.656 1.804 0.735 1 95.31 84 LEU B O 1
ATOM 1605 N N . HIS B 1 85 ? 17.609 3.783 0.652 1 95.94 8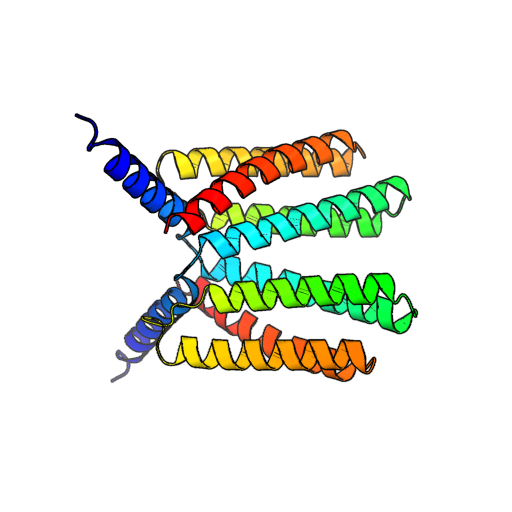5 HIS B N 1
ATOM 1606 C CA . HIS B 1 85 ? 17.75 3.758 -0.799 1 95.94 85 HIS B CA 1
ATOM 1607 C C . HIS B 1 85 ? 18.531 2.529 -1.251 1 95.94 85 HIS B C 1
ATOM 1609 O O . HIS B 1 85 ? 18.109 1.819 -2.166 1 95.94 85 HIS B O 1
ATOM 1615 N N . GLN B 1 86 ? 19.641 2.289 -0.61 1 97.56 86 GLN B N 1
ATOM 1616 C CA . GLN B 1 86 ? 20.484 1.154 -0.969 1 97.56 86 GLN B CA 1
ATOM 1617 C C . GLN B 1 86 ? 19.75 -0.167 -0.757 1 97.56 86 GLN B C 1
ATOM 1619 O O . GLN B 1 86 ? 19.859 -1.086 -1.57 1 97.56 86 GLN B O 1
ATOM 1624 N N . LEU B 1 87 ? 19.016 -0.264 0.316 1 98.06 87 LEU B N 1
ATOM 1625 C CA . LEU B 1 87 ? 18.281 -1.484 0.613 1 98.06 87 LEU B CA 1
ATOM 1626 C C . LEU B 1 87 ? 17.156 -1.697 -0.398 1 98.06 87 LEU B C 1
ATOM 1628 O O . LEU B 1 87 ? 16.922 -2.822 -0.847 1 98.06 87 LEU B O 1
ATOM 1632 N N . TYR B 1 88 ? 16.484 -0.613 -0.793 1 98 88 TYR B N 1
ATOM 1633 C CA . TYR B 1 88 ? 15.438 -0.728 -1.805 1 98 88 TYR B CA 1
ATOM 1634 C C . TYR B 1 88 ? 16.031 -1.128 -3.152 1 98 88 TYR B C 1
ATOM 1636 O O . TYR B 1 88 ? 15.445 -1.942 -3.873 1 98 88 TYR B O 1
ATOM 1644 N N . ASP B 1 89 ? 17.156 -0.612 -3.459 1 97.94 89 ASP B N 1
A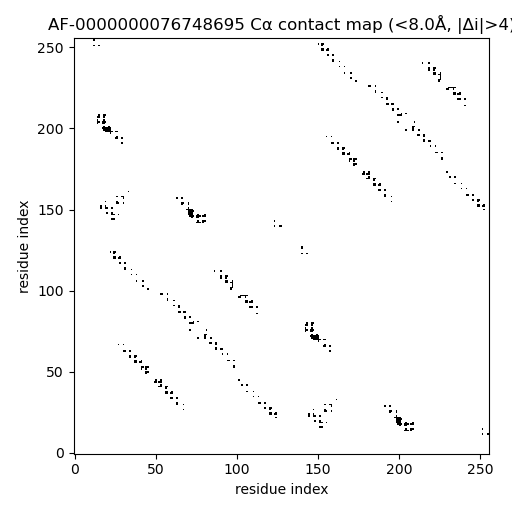TOM 1645 C CA . ASP B 1 89 ? 17.859 -0.988 -4.684 1 97.94 89 ASP B CA 1
ATOM 1646 C C . ASP B 1 89 ? 18.219 -2.473 -4.676 1 97.94 89 ASP B C 1
ATOM 1648 O O . ASP B 1 89 ? 18.016 -3.168 -5.676 1 97.94 89 ASP B O 1
ATOM 1652 N N . PHE B 1 90 ? 18.75 -2.875 -3.582 1 98.69 90 PHE B N 1
ATOM 1653 C CA . PHE B 1 90 ? 19.078 -4.289 -3.428 1 98.69 90 PHE B CA 1
ATOM 1654 C C . PHE B 1 90 ? 17.844 -5.156 -3.654 1 98.69 90 PHE B C 1
ATOM 1656 O O . PHE B 1 90 ? 17.906 -6.133 -4.406 1 98.69 90 PHE B O 1
ATOM 1663 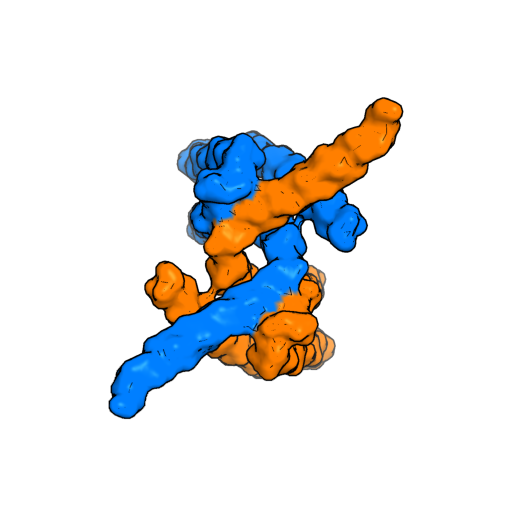N N . CYS B 1 91 ? 16.781 -4.871 -3.068 1 98.88 91 CYS B N 1
ATOM 1664 C CA . CYS B 1 91 ? 15.555 -5.66 -3.164 1 98.88 91 CYS B CA 1
ATOM 1665 C C . CYS B 1 91 ? 15.031 -5.68 -4.594 1 98.88 91 CYS B C 1
ATOM 1667 O O . CYS B 1 91 ? 14.508 -6.699 -5.055 1 98.88 91 CYS B O 1
ATOM 1669 N N . GLN B 1 92 ? 15.102 -4.57 -5.336 1 98.62 92 GLN B N 1
ATOM 1670 C CA . GLN B 1 92 ? 14.672 -4.531 -6.727 1 98.62 92 GLN B CA 1
ATOM 1671 C C . GLN B 1 92 ? 15.484 -5.5 -7.582 1 98.62 92 GLN B C 1
ATOM 1673 O O . GLN B 1 92 ? 14.93 -6.234 -8.398 1 98.62 92 GLN B O 1
ATOM 1678 N N . VAL B 1 93 ? 16.75 -5.504 -7.371 1 98.5 93 VAL B N 1
ATOM 1679 C CA . VAL B 1 93 ? 17.641 -6.398 -8.109 1 98.5 93 VAL B CA 1
A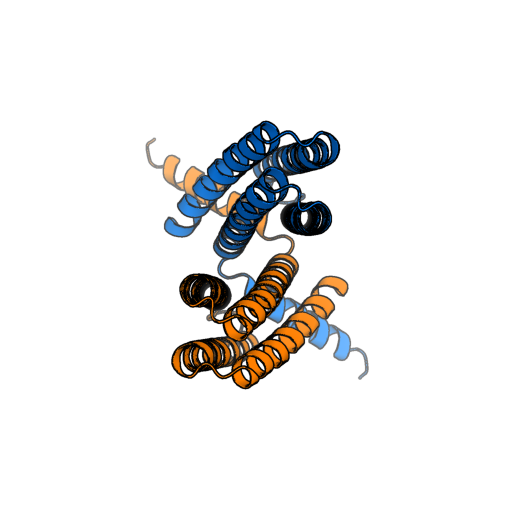TOM 1680 C C . VAL B 1 93 ? 17.297 -7.852 -7.789 1 98.5 93 VAL B C 1
ATOM 1682 O O . VAL B 1 93 ? 17.172 -8.68 -8.695 1 98.5 93 VAL B O 1
ATOM 1685 N N . GLU B 1 94 ? 17.141 -8.125 -6.469 1 98.56 94 GLU B N 1
ATOM 1686 C CA . GLU B 1 94 ? 16.812 -9.484 -6.043 1 98.56 94 GLU B CA 1
ATOM 1687 C C . GLU B 1 94 ? 15.492 -9.945 -6.641 1 98.56 94 GLU B C 1
ATOM 1689 O O . GLU B 1 94 ? 15.367 -11.102 -7.066 1 98.56 94 GLU B O 1
ATOM 1694 N N . LEU B 1 95 ? 14.5 -9.078 -6.691 1 98.44 95 LEU B N 1
ATOM 1695 C CA . LEU B 1 95 ? 13.195 -9.43 -7.258 1 98.44 95 LEU B CA 1
ATOM 1696 C C . LEU B 1 95 ? 13.32 -9.742 -8.742 1 98.44 95 LEU B C 1
ATOM 1698 O O . LEU B 1 95 ? 12.719 -10.703 -9.234 1 98.44 95 LEU B O 1
ATOM 1702 N N . TYR B 1 96 ? 14.047 -8.914 -9.398 1 97.44 96 TYR B N 1
ATOM 1703 C CA . TYR B 1 96 ? 14.266 -9.133 -10.82 1 97.44 96 TYR B CA 1
ATOM 1704 C C . TYR B 1 96 ? 14.914 -10.484 -11.07 1 97.44 96 TYR B C 1
ATOM 1706 O O . TYR B 1 96 ? 14.469 -11.25 -11.93 1 97.44 96 TYR B O 1
ATOM 1714 N N . GLN B 1 97 ? 15.906 -10.828 -10.352 1 98.06 97 GLN B N 1
ATOM 1715 C CA . GLN B 1 97 ? 16.609 -12.102 -10.492 1 98.06 97 GLN B CA 1
ATOM 1716 C C . GLN B 1 97 ? 15.695 -13.273 -10.148 1 98.06 97 GLN B C 1
ATOM 1718 O O . GLN B 1 97 ? 15.758 -14.328 -10.781 1 98.06 97 GLN B O 1
ATOM 1723 N N . ALA B 1 98 ? 14.914 -13.078 -9.086 1 98.06 98 ALA B N 1
ATOM 1724 C CA . ALA B 1 98 ? 13.953 -14.117 -8.742 1 98.06 98 ALA B CA 1
ATOM 1725 C C . ALA B 1 98 ? 13.047 -14.445 -9.93 1 98.06 98 ALA B C 1
ATOM 1727 O O . ALA B 1 98 ? 12.781 -15.617 -10.203 1 98.06 98 ALA B O 1
ATOM 1728 N N . SER B 1 99 ? 12.625 -13.352 -10.516 1 96.56 99 SER B N 1
ATOM 1729 C CA . SER B 1 99 ? 11.711 -13.508 -11.641 1 96.56 99 SER B CA 1
ATOM 1730 C C . SER B 1 99 ? 12.398 -14.188 -12.82 1 96.56 99 SER B C 1
ATOM 1732 O O . SER B 1 99 ? 11.891 -15.172 -13.359 1 96.56 99 SER B O 1
ATOM 1734 N N . VAL B 1 100 ? 13.547 -13.805 -13.242 1 96.25 100 VAL B N 1
ATOM 1735 C CA . VAL B 1 100 ? 14.234 -14.242 -14.453 1 96.25 100 VAL B CA 1
ATOM 1736 C C . VAL B 1 100 ? 14.766 -15.656 -14.258 1 96.25 100 VAL B C 1
ATOM 1738 O O . VAL B 1 100 ? 14.711 -16.484 -15.172 1 96.25 100 VAL B O 1
ATOM 1741 N N . GLN B 1 101 ? 15.18 -15.961 -13.078 1 96.81 101 GLN B N 1
ATOM 1742 C CA . GLN B 1 101 ? 15.82 -17.234 -12.82 1 96.81 101 GLN B CA 1
ATOM 1743 C C . GLN B 1 101 ? 14.852 -18.219 -12.148 1 96.81 101 GLN B C 1
ATOM 1745 O O . GLN B 1 101 ? 15.219 -19.359 -11.867 1 96.81 101 GLN B O 1
ATOM 1750 N N . ASN B 1 102 ? 13.719 -17.75 -11.828 1 96.19 102 ASN B N 1
ATOM 1751 C CA . ASN B 1 102 ? 12.773 -18.547 -11.062 1 96.19 102 ASN B CA 1
ATOM 1752 C C . ASN B 1 102 ? 13.398 -19.062 -9.773 1 96.19 102 ASN B C 1
ATOM 1754 O O . ASN B 1 102 ? 13.32 -20.266 -9.469 1 96.19 102 ASN B O 1
ATOM 1758 N N . ASN B 1 103 ? 14.031 -18.203 -9.055 1 97 103 ASN B N 1
ATOM 1759 C CA . ASN B 1 103 ? 14.766 -18.516 -7.832 1 97 103 ASN B CA 1
ATOM 1760 C C . ASN B 1 103 ? 14.023 -18.031 -6.59 1 97 103 ASN B C 1
ATOM 1762 O O . ASN B 1 103 ? 14.008 -16.844 -6.301 1 97 103 ASN B O 1
ATOM 1766 N N . LEU B 1 104 ? 13.469 -18.922 -5.836 1 97.19 104 LEU B N 1
ATOM 1767 C CA . LEU B 1 104 ? 12.633 -18.609 -4.68 1 97.19 104 LEU B CA 1
ATOM 1768 C C . LEU B 1 104 ? 13.477 -18.047 -3.541 1 97.19 104 LEU B C 1
ATOM 1770 O O . LEU B 1 104 ? 12.977 -17.281 -2.711 1 97.19 104 LEU B O 1
ATOM 1774 N N . ASP B 1 105 ? 14.719 -18.406 -3.461 1 97.94 105 ASP B N 1
ATOM 1775 C CA . ASP B 1 105 ? 15.586 -17.922 -2.393 1 97.94 105 ASP B CA 1
ATOM 1776 C C . ASP B 1 105 ? 15.75 -16.406 -2.453 1 97.94 105 ASP B C 1
ATOM 1778 O O . ASP B 1 105 ? 15.898 -15.75 -1.42 1 97.94 105 ASP B O 1
ATOM 1782 N N . LYS B 1 106 ? 15.703 -15.867 -3.631 1 98.38 106 LYS B N 1
ATOM 1783 C CA . LYS B 1 106 ? 15.812 -14.43 -3.811 1 98.38 106 LYS B CA 1
ATOM 1784 C C . LYS B 1 106 ? 14.594 -13.703 -3.26 1 98.38 106 LYS B C 1
ATOM 1786 O O . LYS B 1 106 ? 14.703 -12.594 -2.734 1 98.38 106 LYS B O 1
ATOM 1791 N N . LEU B 1 107 ? 13.445 -14.367 -3.352 1 98.5 107 LEU B N 1
ATOM 1792 C CA . LEU B 1 107 ? 12.258 -13.82 -2.701 1 98.5 107 LEU B CA 1
ATOM 1793 C C . LEU B 1 107 ? 12.438 -13.781 -1.188 1 98.5 107 LEU B C 1
ATOM 1795 O O . LEU B 1 107 ? 12.055 -12.812 -0.536 1 98.5 107 LEU B O 1
ATOM 1799 N N . THR B 1 108 ? 13.031 -14.773 -0.68 1 98.31 108 THR B N 1
ATOM 1800 C CA . THR B 1 108 ? 13.258 -14.875 0.757 1 98.31 108 THR B CA 1
ATOM 1801 C C . THR B 1 108 ? 14.188 -13.758 1.235 1 98.31 108 THR B C 1
ATOM 1803 O O . THR B 1 108 ? 13.977 -13.18 2.305 1 98.31 108 THR B O 1
ATOM 1806 N N . SER B 1 109 ? 15.203 -13.438 0.442 1 98.31 109 SER B N 1
ATOM 1807 C CA . SER B 1 109 ? 16.109 -12.344 0.766 1 98.31 109 SER B CA 1
ATOM 1808 C C . SER B 1 109 ? 15.375 -11.016 0.837 1 98.31 109 SER B C 1
ATOM 1810 O O . SER B 1 109 ? 15.586 -10.234 1.767 1 98.31 109 SER B O 1
ATOM 1812 N N . VAL B 1 110 ? 14.516 -10.812 -0.114 1 98.75 110 VAL B N 1
ATOM 1813 C CA . VAL B 1 110 ? 13.727 -9.586 -0.133 1 98.75 110 VAL B CA 1
ATOM 1814 C C . VAL B 1 110 ? 12.844 -9.516 1.111 1 98.75 110 VAL B C 1
ATOM 1816 O O . VAL B 1 110 ? 12.781 -8.484 1.776 1 98.75 110 VAL B O 1
ATOM 1819 N N . GLU B 1 111 ? 12.211 -10.594 1.425 1 98.69 111 GLU B N 1
ATOM 1820 C CA . GLU B 1 111 ? 11.336 -10.648 2.594 1 98.69 111 GLU B CA 1
ATOM 1821 C C . GLU B 1 111 ? 12.102 -10.32 3.871 1 98.69 111 GLU B C 1
ATOM 1823 O O . GLU B 1 111 ? 11.609 -9.586 4.73 1 98.69 111 GLU B O 1
ATOM 1828 N N . HIS B 1 112 ? 13.25 -10.852 3.961 1 98.5 112 HIS B N 1
ATOM 1829 C CA . HIS B 1 112 ? 14.07 -10.617 5.145 1 98.5 112 HIS B CA 1
ATOM 1830 C C . HIS B 1 112 ? 14.422 -9.141 5.297 1 98.5 112 HIS B C 1
ATOM 1832 O O . HIS B 1 112 ? 14.234 -8.562 6.367 1 98.5 112 HIS B O 1
ATOM 1838 N N . VAL B 1 113 ? 14.898 -8.562 4.285 1 98.69 113 VAL B N 1
ATOM 1839 C CA . VAL B 1 113 ? 15.305 -7.16 4.309 1 98.69 113 VAL B CA 1
ATOM 1840 C C . VAL B 1 113 ? 14.094 -6.281 4.629 1 98.69 113 VAL B C 1
ATOM 1842 O O . VAL B 1 113 ? 14.156 -5.43 5.52 1 98.69 113 VAL B O 1
ATOM 1845 N N . MET B 1 114 ? 12.977 -6.543 3.969 1 98.38 114 MET B N 1
ATOM 1846 C CA . MET B 1 114 ? 11.797 -5.691 4.102 1 98.38 114 MET B CA 1
ATOM 1847 C C . MET B 1 114 ? 11.164 -5.855 5.48 1 98.38 114 MET B C 1
ATOM 1849 O O . MET B 1 114 ? 10.617 -4.898 6.035 1 98.38 114 MET B O 1
ATOM 1853 N N . ASN B 1 115 ? 11.195 -7.023 6.012 1 97.94 115 ASN B N 1
ATOM 1854 C CA . ASN B 1 115 ? 10.711 -7.238 7.375 1 97.94 115 ASN B CA 1
ATOM 1855 C C . ASN B 1 115 ? 11.531 -6.441 8.391 1 97.94 115 ASN B C 1
ATOM 1857 O O . ASN B 1 115 ? 10.969 -5.871 9.328 1 97.94 115 ASN B O 1
ATOM 1861 N N . ASN B 1 116 ? 12.805 -6.414 8.164 1 96.94 116 ASN B N 1
ATOM 1862 C CA . ASN B 1 116 ? 13.664 -5.637 9.047 1 96.94 116 ASN B CA 1
ATOM 1863 C C . ASN B 1 116 ? 13.352 -4.148 8.969 1 96.94 116 ASN B C 1
ATOM 1865 O O . ASN B 1 116 ? 13.281 -3.467 9.992 1 96.94 116 ASN B O 1
ATOM 1869 N N . ILE B 1 117 ? 13.141 -3.695 7.797 1 95.81 117 ILE B N 1
ATOM 1870 C CA . ILE B 1 117 ? 12.789 -2.293 7.613 1 95.81 117 ILE B CA 1
ATOM 1871 C C . ILE B 1 117 ? 11.438 -2.012 8.266 1 95.81 117 ILE B C 1
ATOM 1873 O O . ILE B 1 117 ? 11.273 -1.015 8.969 1 95.81 117 ILE B O 1
ATOM 1877 N N . ARG B 1 118 ? 10.523 -2.863 8.039 1 95.12 118 ARG B N 1
ATOM 1878 C CA . ARG B 1 118 ? 9.188 -2.748 8.609 1 95.12 118 ARG B CA 1
ATOM 1879 C C . ARG B 1 118 ? 9.25 -2.613 10.133 1 95.12 118 ARG B C 1
ATOM 1881 O O . ARG B 1 118 ? 8.602 -1.739 10.711 1 95.12 118 ARG B O 1
ATOM 1888 N N . GLU B 1 119 ? 9.977 -3.436 10.703 1 93.94 119 GLU B N 1
ATOM 1889 C CA . GLU B 1 119 ? 10.133 -3.42 12.156 1 93.94 119 GLU B CA 1
ATOM 1890 C C . GLU B 1 119 ? 10.734 -2.104 12.633 1 93.94 119 GLU B C 1
ATOM 1892 O O . GLU B 1 119 ? 10.367 -1.596 13.695 1 93.94 119 GLU B O 1
ATOM 1897 N N . GLY B 1 120 ? 11.664 -1.589 11.891 1 90.19 120 GLY B N 1
ATOM 1898 C CA . GLY B 1 120 ? 12.219 -0.282 12.203 1 90.19 120 GLY B CA 1
ATOM 1899 C C . GLY B 1 120 ? 11.18 0.823 12.203 1 90.19 120 GLY B C 1
ATOM 1900 O O . GLY B 1 120 ? 11.156 1.656 13.109 1 90.19 120 GLY B O 1
ATOM 1901 N N . TRP B 1 121 ? 10.32 0.778 11.266 1 88.56 121 TRP B N 1
ATOM 1902 C CA . TRP B 1 121 ? 9.281 1.796 11.148 1 88.56 121 TRP B CA 1
ATOM 1903 C C . TRP B 1 121 ? 8.227 1.618 12.227 1 88.56 121 TRP B C 1
ATOM 1905 O O . TRP B 1 121 ? 7.688 2.6 12.75 1 88.56 121 TRP B O 1
ATOM 1915 N N . MET B 1 122 ? 7.84 0.419 12.516 1 86.94 122 MET B N 1
ATOM 1916 C CA . MET B 1 122 ? 6.836 0.142 13.539 1 86.94 122 MET B CA 1
ATOM 1917 C C . MET B 1 122 ? 7.297 0.645 14.906 1 86.94 122 MET B C 1
ATOM 1919 O O . MET B 1 122 ? 6.484 1.108 15.711 1 86.94 122 MET B O 1
ATOM 1923 N N . SER B 1 123 ? 8.484 0.544 15.102 1 81.25 123 SER B N 1
ATOM 1924 C CA . SER B 1 123 ? 9.055 0.982 16.375 1 81.25 123 SER B CA 1
ATOM 1925 C C . SER B 1 123 ? 9.086 2.504 16.469 1 81.25 123 SER B C 1
ATOM 1927 O O . SER B 1 123 ? 9.062 3.062 17.562 1 81.25 123 SER B O 1
ATOM 1929 N N . PHE B 1 124 ? 9.156 3.131 15.375 1 68.56 124 PHE B N 1
ATOM 1930 C CA . PHE B 1 124 ? 9.172 4.59 15.352 1 68.56 124 PHE B CA 1
ATOM 1931 C C . PHE B 1 124 ? 7.77 5.145 15.594 1 68.56 124 PHE B C 1
ATOM 1933 O O . PHE B 1 124 ? 7.609 6.16 16.266 1 68.56 124 PHE B O 1
ATOM 1940 N N . GLY B 1 125 ? 6.797 4.707 14.906 1 58.94 125 GLY B N 1
ATOM 1941 C CA . GLY B 1 125 ? 5.438 5.191 15.094 1 58.94 125 GLY B CA 1
ATOM 1942 C C . GLY B 1 125 ? 4.941 5.043 16.516 1 58.94 125 GLY B C 1
ATOM 1943 O O . GLY B 1 125 ? 4.117 5.832 16.984 1 58.94 125 GLY B O 1
ATOM 1944 N N . GLN B 1 126 ? 5.316 4.039 17.172 1 53.84 126 GLN B N 1
ATOM 1945 C CA . GLN B 1 126 ? 4.891 3.834 18.562 1 53.84 126 GLN B CA 1
ATOM 1946 C C . GLN B 1 126 ? 5.523 4.867 19.484 1 53.84 126 GLN B C 1
ATOM 1948 O O . GLN B 1 126 ? 4.961 5.191 20.531 1 53.84 126 GLN B O 1
ATOM 1953 N N . GLN B 1 127 ? 6.594 5.348 19.078 1 43.78 127 GLN B N 1
ATOM 1954 C CA . GLN B 1 127 ? 7.262 6.289 19.969 1 43.78 127 GLN B CA 1
ATOM 1955 C C . GLN B 1 127 ? 6.809 7.723 19.703 1 43.78 127 GLN B C 1
ATOM 1957 O O . GLN B 1 127 ? 7.016 8.609 20.531 1 43.78 127 GLN B O 1
ATOM 1962 N N . ALA B 1 128 ? 6.086 7.961 18.562 1 44.44 128 ALA B N 1
ATOM 1963 C CA . ALA B 1 128 ? 5.562 9.312 18.391 1 44.44 128 ALA B CA 1
ATOM 1964 C C . ALA B 1 128 ? 4.203 9.469 19.078 1 44.44 128 ALA B C 1
ATOM 1966 O O . ALA B 1 128 ? 3.432 8.508 19.156 1 44.44 128 ALA B O 1
#

InterPro domains:
  IPR003713 Flagellar protein FliS [PF02561] (7-122)
  IPR003713 Flagellar protein FliS [PIRSF039090] (3-124)
  IPR003713 Flagellar protein FliS [PTHR34773] (2-123)
  IPR003713 Flagellar protein FliS [TIGR00208] (1-122)
  IPR003713 Flagellar protein FliS [cd16098] (24-121)
  IPR036584 Flagellar protein FliS superfamily [SSF101116] (8-125)